Protein AF-A0A139A6H9-F1 (afdb_monomer)

InterPro domains:
  IPR000048 IQ motif, EF-hand binding site [PF00612] (128-144)
  IPR000048 IQ motif, EF-hand binding site [PF00612] (211-227)
  IPR000048 IQ motif, EF-hand binding site [PF00612] (250-268)
  IPR000048 IQ motif, EF-hand binding site [SM00015] (125-147)
  IPR000048 IQ motif, EF-hand binding site [SM00015] (208-230)
  IPR000048 IQ motif, EF-hand binding site [SM00015] (247-269)

Organism: Gonapodya prolifera (strain JEL478) (NCBI:txid1344416)

Mean predicted aligned error: 21.29 Å

Secondary structure (DSSP, 8-state):
---------------------------------------PPPP--------------------------S--PPPGGGSSSS-S--PPPPPPP------------TTSSS-----HHHHHHHHHHHHHHHHHHHHHHHHHHHHHHHHHHHHHHHHHHHHHHS--TTSS-STTSS--SS-TTHHHHHHHHHHHHHHHHHHHHHHHHHHHHHHHHHHHHHHHHHHHHHHHHHHHHHHHHHHHHHHHHHHHHHHHHHHHHHHHHHHHHHHHHHHHHHHHHHHHHHHHHHHHHHHHHHHHHHHHHHHHHT-

Sequence (307 aa):
MARRSDSQATLFCSVDVTDRGSISSAAGTDDKDFGTWVASPARYEGSDVVDGSDGVDIKRAGTLIGSLDIYALPPEWMRQDLGDNIGSPTAPAGSTEDDEDRIHDPDFTSNRAWTSSNVDKYHRRAEAAAVAIQKHFRGNQARKAGAALVNATPTLEKDDQDYDPVNAGPACAVEKEGKTSLTGSRLAQALSQNRQWAQTSFHVYHERTEAAVIVLQKHFRGAIARAEAARRRQDKILQMNSVIQETHSRAALNIQRVFRGHLARRRYVILLKNRHWAQERLVAAHVKTEHAVDLLKTAFHSRKASA

Solvent-accessible surface area (backbone atoms only — not comparable to full-atom values): 20083 Å² total; per-residue (Å²): 134,89,81,91,85,87,84,86,87,80,89,77,83,85,77,90,85,83,83,86,83,83,82,80,90,77,89,80,88,82,90,82,82,93,73,87,79,88,80,80,88,81,85,83,79,90,78,88,83,90,82,89,82,82,81,81,85,79,88,71,89,81,81,93,75,75,93,72,81,90,78,75,74,79,65,75,88,76,72,68,90,84,78,90,87,80,84,83,78,87,82,81,90,78,93,78,84,90,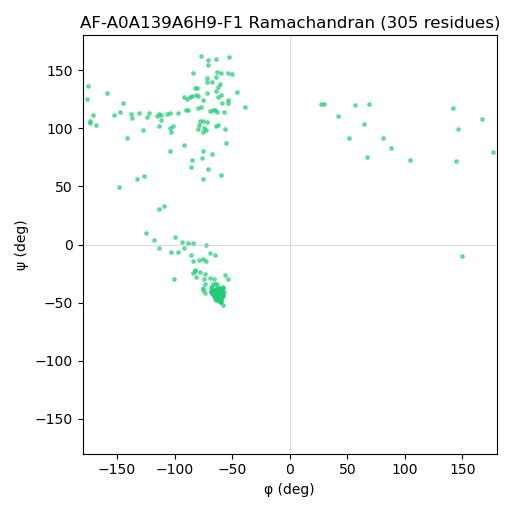78,91,76,71,84,73,70,82,73,81,80,60,90,68,73,81,47,69,71,56,54,54,51,52,50,53,53,53,52,54,51,51,53,51,54,51,51,52,52,54,52,50,52,52,49,53,53,50,50,52,50,64,63,53,50,63,59,58,57,47,62,62,64,70,63,52,77,84,73,63,63,82,77,87,76,81,83,83,88,85,62,81,67,62,51,54,54,53,50,54,49,50,52,52,50,52,51,49,52,52,51,52,52,51,51,55,50,50,54,53,52,53,54,53,50,53,53,50,52,52,51,52,55,52,50,50,53,51,51,52,53,51,48,56,52,51,53,50,51,53,53,51,50,51,53,52,51,51,53,51,52,53,51,50,53,50,53,51,52,52,50,54,51,49,52,52,53,53,51,50,54,51,52,52,52,53,49,50,54,50,50,54,51,50,52,54,50,49,54,52,52,52,53,51,50,50,52,50,51,52,53,50,52,53,54,61,73,75,106

pLDDT: mean 72.05, std 23.64, range [34.72, 98.5]

Structure (mmCIF, N/CA/C/O backbone):
data_AF-A0A139A6H9-F1
#
_entry.id   AF-A0A139A6H9-F1
#
loop_
_atom_site.group_PDB
_atom_site.id
_atom_site.type_symbol
_atom_site.label_atom_id
_atom_site.label_alt_id
_atom_site.label_comp_id
_atom_site.label_asym_id
_atom_site.label_entity_id
_atom_site.label_seq_id
_atom_site.pdbx_PDB_ins_code
_atom_site.Cartn_x
_atom_site.Cartn_y
_atom_site.Cartn_z
_atom_site.occupancy
_atom_site.B_iso_or_equiv
_atom_site.auth_seq_id
_atom_site.auth_comp_id
_atom_site.auth_asym_id
_atom_site.auth_atom_id
_atom_site.pdbx_PDB_model_num
ATOM 1 N N . MET A 1 1 ? 43.339 -3.200 53.479 1.00 44.06 1 MET A N 1
ATOM 2 C CA . MET A 1 1 ? 43.558 -4.664 53.528 1.00 44.06 1 MET A CA 1
ATOM 3 C C . MET A 1 1 ? 42.178 -5.318 53.622 1.00 44.06 1 MET A C 1
ATOM 5 O O . MET A 1 1 ? 41.531 -5.128 54.634 1.00 44.06 1 MET A O 1
ATOM 9 N N . ALA A 1 2 ? 41.539 -5.660 52.491 1.00 42.34 2 ALA A N 1
ATOM 10 C CA . ALA A 1 2 ? 41.429 -7.021 51.910 1.00 42.34 2 ALA A CA 1
ATOM 11 C C . ALA A 1 2 ? 40.800 -8.023 52.912 1.00 42.34 2 ALA A C 1
ATOM 13 O O . ALA A 1 2 ? 41.373 -8.200 53.975 1.00 42.34 2 ALA A O 1
ATOM 14 N N . ARG A 1 3 ? 39.660 -8.706 52.694 1.00 46.41 3 ARG A N 1
ATOM 15 C CA . ARG A 1 3 ? 39.123 -9.464 51.532 1.00 46.41 3 ARG A CA 1
ATOM 16 C C . ARG A 1 3 ? 37.578 -9.568 51.660 1.00 46.41 3 ARG A C 1
ATOM 18 O O . ARG A 1 3 ? 37.095 -9.746 52.768 1.00 46.41 3 ARG A O 1
ATOM 25 N N . ARG A 1 4 ? 36.765 -9.247 50.641 1.00 50.69 4 ARG A N 1
ATOM 26 C CA . ARG A 1 4 ? 36.062 -10.142 49.678 1.00 50.69 4 ARG A CA 1
ATOM 27 C C . ARG A 1 4 ? 35.718 -11.570 50.146 1.00 50.69 4 ARG A C 1
ATOM 29 O O . ARG A 1 4 ? 36.622 -12.375 50.340 1.00 50.69 4 ARG A O 1
ATOM 36 N N . SER A 1 5 ? 34.423 -11.899 50.125 1.00 54.50 5 SER A N 1
ATOM 37 C CA . SER A 1 5 ? 33.921 -13.175 49.591 1.00 54.50 5 SER A CA 1
ATOM 38 C C . SER A 1 5 ? 32.533 -12.963 48.974 1.00 54.50 5 SER A C 1
ATOM 40 O O . SER A 1 5 ? 31.589 -12.568 49.652 1.00 54.50 5 SER A O 1
ATOM 42 N N . ASP A 1 6 ? 32.482 -13.149 47.657 1.00 52.38 6 ASP A N 1
ATOM 43 C CA . ASP A 1 6 ? 31.304 -13.139 46.797 1.00 52.38 6 ASP A CA 1
ATOM 44 C C . ASP A 1 6 ? 30.634 -14.522 46.827 1.00 52.38 6 ASP A C 1
ATOM 46 O O . ASP A 1 6 ? 31.318 -15.544 46.888 1.00 52.38 6 ASP A O 1
ATOM 50 N N . SER A 1 7 ? 29.308 -14.576 46.705 1.00 55.09 7 SER A N 1
ATOM 51 C CA . SER A 1 7 ? 28.606 -15.780 46.238 1.00 55.09 7 SER A CA 1
ATOM 52 C C . SER A 1 7 ? 27.447 -15.378 45.326 1.00 55.09 7 SER A C 1
ATOM 54 O O . SER A 1 7 ? 26.338 -15.079 45.758 1.00 55.09 7 SER A O 1
ATOM 56 N N . GLN A 1 8 ? 27.750 -15.329 44.028 1.00 46.25 8 GLN A N 1
ATOM 57 C CA . GLN A 1 8 ? 26.765 -15.339 42.952 1.00 46.25 8 GLN A CA 1
ATOM 58 C C . GLN A 1 8 ? 26.409 -16.795 42.635 1.00 46.25 8 GLN A C 1
ATOM 60 O O . GLN A 1 8 ? 27.298 -17.601 42.371 1.00 46.25 8 GLN A O 1
ATOM 65 N N . ALA A 1 9 ? 25.117 -17.117 42.630 1.00 46.09 9 ALA A N 1
ATOM 66 C CA . ALA A 1 9 ? 24.590 -18.356 42.075 1.00 46.09 9 ALA A CA 1
ATOM 67 C C . ALA A 1 9 ? 23.934 -18.038 40.724 1.00 46.09 9 ALA A C 1
ATOM 69 O O . ALA A 1 9 ? 22.819 -17.523 40.664 1.00 46.09 9 ALA A O 1
ATOM 70 N N . THR A 1 10 ? 24.650 -18.310 39.637 1.00 50.12 10 THR A N 1
ATOM 71 C CA . THR A 1 10 ? 24.128 -18.310 38.268 1.00 50.12 10 THR A CA 1
ATOM 72 C C . THR A 1 10 ? 23.778 -19.744 37.875 1.00 50.12 10 THR A C 1
ATOM 74 O O . THR A 1 10 ? 24.641 -20.608 37.752 1.00 50.12 10 THR A O 1
ATOM 77 N N . LEU A 1 11 ? 22.484 -20.002 37.684 1.00 49.31 11 LEU A N 1
ATOM 78 C CA . LEU A 1 11 ? 21.962 -21.227 37.081 1.00 49.31 11 LEU A CA 1
ATOM 79 C C . LEU A 1 11 ? 22.112 -21.126 35.557 1.00 49.31 11 LEU A C 1
ATOM 81 O O . LEU A 1 11 ? 21.343 -20.434 34.895 1.00 49.31 11 LEU A O 1
ATOM 85 N N . PHE A 1 12 ? 23.114 -21.812 35.010 1.00 40.50 12 PHE A N 1
ATOM 86 C CA . PHE A 1 12 ? 23.216 -22.109 33.581 1.00 40.50 12 PHE A CA 1
ATOM 87 C C . PHE A 1 12 ? 22.481 -23.426 33.300 1.00 40.50 12 PHE A C 1
ATOM 89 O O . PHE A 1 12 ? 22.886 -24.482 33.782 1.00 40.50 12 PHE A O 1
ATOM 96 N N . CYS A 1 13 ? 21.405 -23.371 32.512 1.00 44.69 13 CYS A N 1
ATOM 97 C CA . CYS A 1 13 ? 20.830 -24.559 31.884 1.00 44.69 13 CYS A CA 1
ATOM 98 C C . CYS A 1 13 ? 21.700 -24.949 30.684 1.00 44.69 13 CYS A C 1
ATOM 100 O O . CYS A 1 13 ? 21.840 -24.174 29.738 1.00 44.69 13 CYS A O 1
ATOM 102 N N . SER A 1 14 ? 22.276 -26.149 30.740 1.00 38.28 14 SER A N 1
ATOM 103 C CA . SER A 1 14 ? 22.872 -26.823 29.587 1.00 38.28 14 SER A CA 1
ATOM 104 C C . SER A 1 14 ? 21.748 -27.369 28.709 1.00 38.28 14 SER A C 1
ATOM 106 O O . SER A 1 14 ? 20.893 -28.104 29.195 1.00 38.28 14 SER A O 1
ATOM 108 N N . VAL A 1 15 ? 21.738 -26.991 27.431 1.00 46.38 15 VAL A N 1
ATOM 109 C CA . VAL A 1 15 ? 20.956 -27.664 26.390 1.00 46.38 15 VAL A CA 1
ATOM 110 C C . VAL A 1 15 ? 21.950 -28.447 25.549 1.00 46.38 15 VAL A C 1
ATOM 112 O O . VAL A 1 15 ? 22.798 -27.859 24.876 1.00 46.38 15 VAL A O 1
ATOM 115 N N . ASP A 1 16 ? 21.851 -29.769 25.627 1.00 41.97 16 ASP A N 1
ATOM 116 C CA . ASP A 1 16 ? 22.576 -30.698 24.773 1.00 41.97 16 ASP A CA 1
ATOM 117 C C . ASP A 1 16 ? 22.109 -30.533 23.322 1.00 41.97 16 ASP A C 1
ATOM 119 O O . ASP A 1 16 ? 20.957 -30.801 22.982 1.00 41.97 16 ASP A O 1
ATOM 123 N N . VAL A 1 17 ? 23.020 -30.094 22.453 1.00 41.88 17 VAL A N 1
ATOM 124 C CA . VAL A 1 17 ? 22.864 -30.162 20.998 1.00 41.88 17 VAL A CA 1
ATOM 125 C C . VAL A 1 17 ? 23.719 -31.323 20.510 1.00 41.88 17 VAL A C 1
ATOM 127 O O . VAL A 1 17 ? 24.925 -31.199 20.306 1.00 41.88 17 VAL A O 1
ATOM 130 N N . THR A 1 18 ? 23.071 -32.466 20.321 1.00 46.75 18 THR A N 1
ATOM 131 C CA . THR A 1 18 ? 23.558 -33.560 19.482 1.00 46.75 18 THR A CA 1
ATOM 132 C C . THR A 1 18 ? 22.615 -33.641 18.285 1.00 46.75 18 THR A C 1
ATOM 134 O O . THR A 1 18 ? 21.430 -33.883 18.453 1.00 46.75 18 THR A O 1
ATOM 137 N N . ASP A 1 19 ? 23.086 -33.301 17.085 1.00 43.25 19 ASP A N 1
ATOM 138 C CA . ASP A 1 19 ? 23.408 -34.328 16.092 1.00 43.25 19 ASP A CA 1
ATOM 139 C C . ASP A 1 19 ? 24.045 -33.711 14.833 1.00 43.25 19 ASP A C 1
ATOM 141 O O . ASP A 1 19 ? 23.631 -32.666 14.327 1.00 43.25 19 ASP A O 1
ATOM 145 N N . ARG A 1 20 ? 25.104 -34.361 14.350 1.00 39.66 20 ARG A N 1
ATOM 146 C CA . ARG A 1 20 ? 25.910 -33.974 13.187 1.00 39.66 20 ARG A CA 1
ATOM 147 C C . ARG A 1 20 ? 25.487 -34.832 11.998 1.00 39.66 20 ARG A C 1
ATOM 149 O O . ARG A 1 20 ? 25.946 -35.960 11.859 1.00 39.66 20 ARG A O 1
ATOM 156 N N . GLY A 1 21 ? 24.696 -34.270 11.091 1.00 40.72 21 GLY A N 1
ATOM 157 C CA . GLY A 1 21 ? 24.449 -34.846 9.768 1.00 40.72 21 GLY A CA 1
ATOM 158 C C . GLY A 1 21 ? 25.429 -34.306 8.727 1.00 40.72 21 GLY A C 1
ATOM 159 O O . GLY A 1 21 ? 25.126 -33.335 8.039 1.00 40.72 21 GLY A O 1
ATOM 160 N N . SER A 1 22 ? 26.605 -34.923 8.617 1.00 43.53 22 SER A N 1
ATOM 161 C CA . SER A 1 22 ? 27.544 -34.713 7.508 1.00 43.53 22 SER A CA 1
ATOM 162 C C . SER A 1 22 ? 26.959 -35.299 6.221 1.00 43.53 22 SER A C 1
ATOM 164 O O . SER A 1 22 ? 26.812 -36.515 6.126 1.00 43.53 22 SER A O 1
ATOM 166 N N . ILE A 1 23 ? 26.660 -34.466 5.221 1.00 45.94 23 ILE A N 1
ATOM 167 C CA . ILE A 1 23 ? 26.297 -34.934 3.876 1.00 45.94 23 ILE A CA 1
ATOM 168 C C . ILE A 1 23 ? 27.495 -34.712 2.960 1.00 45.94 23 ILE A C 1
ATOM 170 O O . ILE A 1 23 ? 27.932 -33.585 2.724 1.00 45.94 23 ILE A O 1
ATOM 174 N N . SER A 1 24 ? 28.061 -35.826 2.517 1.00 45.09 24 SER A N 1
ATOM 175 C CA . SER A 1 24 ? 29.189 -35.926 1.610 1.00 45.09 24 SER A CA 1
ATOM 176 C C . SER A 1 24 ? 28.805 -35.541 0.182 1.00 45.09 24 SER A C 1
ATOM 178 O O . SER A 1 24 ? 27.732 -35.850 -0.329 1.00 45.09 24 SER A O 1
ATOM 180 N N . SER A 1 25 ? 29.756 -34.883 -0.470 1.00 45.00 25 SER A N 1
ATOM 181 C CA . SER A 1 25 ? 29.834 -34.648 -1.903 1.00 45.00 25 SER A CA 1
ATOM 182 C C . SER A 1 25 ? 29.941 -35.962 -2.683 1.00 45.00 25 SER A C 1
ATOM 184 O O . SER A 1 25 ? 30.876 -36.731 -2.454 1.00 45.00 25 SER A O 1
ATOM 186 N N . ALA A 1 26 ? 29.066 -36.163 -3.665 1.00 42.78 26 ALA A N 1
ATOM 187 C CA . ALA A 1 26 ? 29.278 -37.114 -4.749 1.00 42.78 26 ALA A CA 1
ATOM 188 C C . ALA A 1 26 ? 28.986 -36.417 -6.082 1.00 42.78 26 ALA A C 1
ATOM 190 O O . ALA A 1 26 ? 27.860 -36.012 -6.365 1.00 42.78 26 ALA A O 1
ATOM 191 N N . ALA A 1 27 ? 30.046 -36.244 -6.867 1.00 44.94 27 ALA A N 1
ATOM 192 C CA . ALA A 1 27 ? 29.975 -35.965 -8.289 1.00 44.94 27 ALA A CA 1
ATOM 193 C C . ALA A 1 27 ? 29.514 -37.236 -9.020 1.00 44.94 27 ALA A C 1
ATOM 195 O O . ALA A 1 27 ? 29.960 -38.333 -8.686 1.00 44.94 27 ALA A O 1
ATOM 196 N N . GLY A 1 28 ? 28.650 -37.083 -10.018 1.00 40.38 28 GLY A N 1
ATOM 197 C CA . GLY A 1 28 ? 28.195 -38.174 -10.872 1.00 40.38 28 GLY A CA 1
ATOM 198 C C . GLY A 1 28 ? 27.396 -37.607 -12.032 1.00 40.38 28 GLY A C 1
ATOM 199 O O . GLY A 1 28 ? 26.345 -37.008 -11.830 1.00 40.38 28 GLY A O 1
ATOM 200 N N . THR A 1 29 ? 27.978 -37.718 -13.215 1.00 52.06 29 THR A N 1
ATOM 201 C CA . THR A 1 29 ? 27.459 -37.304 -14.514 1.00 52.06 29 THR A CA 1
ATOM 202 C C . THR A 1 29 ? 26.303 -38.201 -14.968 1.00 52.06 29 THR A C 1
ATOM 204 O O . THR A 1 29 ? 26.221 -39.353 -14.552 1.00 52.06 29 THR A O 1
ATOM 207 N N . ASP A 1 30 ? 25.429 -37.648 -15.812 1.00 43.78 30 ASP A N 1
ATOM 208 C CA . ASP A 1 30 ? 24.928 -38.245 -17.066 1.00 43.78 30 ASP A CA 1
ATOM 209 C C . ASP A 1 30 ? 23.437 -37.964 -17.320 1.00 43.78 30 ASP A C 1
ATOM 211 O O . ASP A 1 30 ? 22.548 -38.341 -16.559 1.00 43.78 30 ASP A O 1
ATOM 215 N N . ASP A 1 31 ? 23.228 -37.250 -18.428 1.00 45.91 31 ASP A N 1
ATOM 216 C CA . ASP A 1 31 ? 22.188 -37.383 -19.448 1.00 45.91 31 ASP A CA 1
ATOM 217 C C . ASP A 1 31 ? 20.810 -37.938 -19.057 1.00 45.91 31 ASP A C 1
ATOM 219 O O . ASP A 1 31 ? 20.662 -39.112 -18.715 1.00 45.91 31 ASP A O 1
ATOM 223 N N . LYS A 1 32 ? 19.775 -37.110 -19.295 1.00 48.09 32 LYS A N 1
ATOM 224 C CA . LYS A 1 32 ? 18.588 -37.465 -20.104 1.00 48.09 32 LYS A CA 1
ATOM 225 C C . LYS A 1 32 ? 17.616 -36.291 -20.291 1.00 48.09 32 LYS A C 1
ATOM 227 O O . LYS A 1 32 ? 17.134 -35.695 -19.335 1.00 48.09 32 LYS A O 1
ATOM 232 N N . ASP A 1 33 ? 17.328 -36.021 -21.562 1.00 45.97 33 ASP A N 1
ATOM 233 C CA . ASP A 1 33 ? 16.008 -35.730 -22.131 1.00 45.97 33 ASP A CA 1
ATOM 234 C C . ASP A 1 33 ? 15.128 -34.648 -21.478 1.00 45.97 33 ASP A C 1
ATOM 236 O O . ASP A 1 33 ? 14.235 -34.915 -20.673 1.00 45.97 33 ASP A O 1
ATOM 240 N N . PHE A 1 34 ? 15.259 -33.413 -21.975 1.00 38.62 34 PHE A N 1
ATOM 241 C CA . PHE A 1 34 ? 14.212 -32.394 -21.854 1.00 38.62 34 PHE A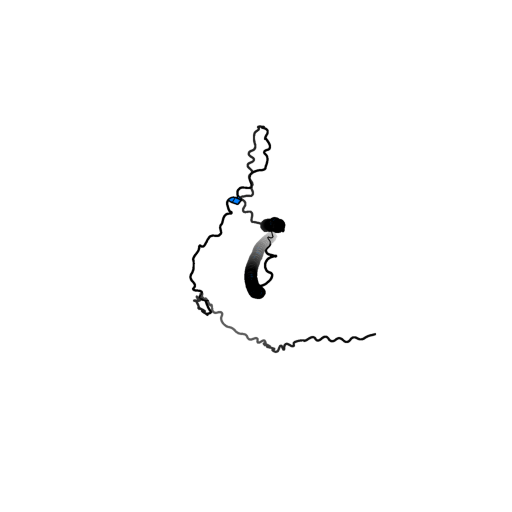 CA 1
ATOM 242 C C . PHE A 1 34 ? 13.060 -32.687 -22.828 1.00 38.62 34 PHE A C 1
ATOM 244 O O . PHE A 1 34 ? 12.950 -32.106 -23.908 1.00 38.62 34 PHE A O 1
ATOM 251 N N . 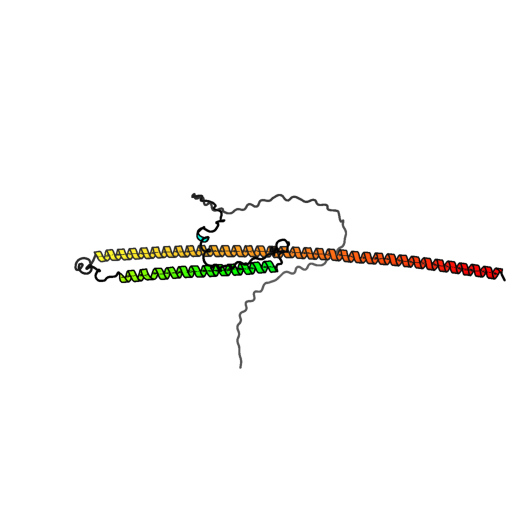GLY A 1 35 ? 12.188 -33.605 -22.412 1.00 40.09 35 GLY A N 1
ATOM 252 C CA . GLY A 1 35 ? 10.847 -33.780 -22.955 1.00 40.09 35 GLY A CA 1
ATOM 253 C C . GLY A 1 35 ? 9.922 -32.639 -22.525 1.00 40.09 35 GLY A C 1
ATOM 254 O O . GLY A 1 35 ? 9.838 -32.262 -21.358 1.00 40.09 35 GLY A O 1
ATOM 255 N N . THR A 1 36 ? 9.240 -32.078 -23.511 1.00 48.75 36 THR A N 1
ATOM 256 C CA . THR A 1 36 ? 8.264 -30.993 -23.445 1.00 48.75 36 THR A CA 1
ATOM 257 C C . THR A 1 36 ? 7.079 -31.354 -22.540 1.00 48.75 36 THR A C 1
ATOM 259 O O . THR A 1 36 ? 6.363 -32.306 -22.831 1.00 48.75 36 THR A O 1
ATOM 262 N N . TRP A 1 37 ? 6.813 -30.566 -21.494 1.00 40.56 37 TRP A N 1
ATOM 263 C CA . TRP A 1 37 ? 5.564 -30.656 -20.727 1.00 40.56 37 TRP A CA 1
ATOM 264 C C . TRP A 1 37 ? 4.736 -29.386 -20.909 1.00 40.56 37 TRP A C 1
ATOM 266 O O . TRP A 1 37 ? 4.992 -28.342 -20.313 1.00 40.56 37 TRP A O 1
ATOM 276 N N . VAL A 1 38 ? 3.722 -29.508 -21.763 1.00 47.59 38 VAL A N 1
ATOM 277 C CA . VAL A 1 38 ? 2.526 -28.667 -21.760 1.00 47.59 38 VAL A CA 1
ATOM 278 C C . VAL A 1 38 ? 1.623 -29.213 -20.656 1.00 47.59 38 VAL A C 1
ATOM 280 O O . VAL A 1 38 ? 1.177 -30.353 -20.746 1.00 47.59 38 VAL A O 1
ATOM 283 N N . ALA A 1 39 ? 1.342 -28.419 -19.625 1.00 41.38 39 ALA A N 1
ATOM 284 C CA . ALA A 1 39 ? 0.330 -28.748 -18.625 1.00 41.38 39 ALA A CA 1
ATOM 285 C C . ALA A 1 39 ? -0.717 -27.630 -18.566 1.00 41.38 39 ALA A C 1
ATOM 287 O O . ALA A 1 39 ? -0.429 -26.490 -18.203 1.00 41.38 39 ALA A O 1
ATOM 288 N N . SER A 1 40 ? -1.931 -27.993 -18.978 1.00 41.62 40 SER A N 1
ATOM 289 C CA . SER A 1 40 ? -3.171 -27.236 -18.788 1.00 41.62 40 SER A CA 1
ATOM 290 C C . SER A 1 40 ? -3.614 -27.261 -17.314 1.00 41.62 40 SER A C 1
ATOM 292 O O . SER A 1 40 ? -3.205 -28.156 -16.572 1.00 41.62 40 SER A O 1
ATOM 294 N N . PRO A 1 41 ? -4.449 -26.301 -16.871 1.00 51.44 41 PRO A N 1
ATOM 295 C CA . PRO A 1 41 ? -4.763 -26.103 -15.460 1.00 51.44 41 PRO A CA 1
ATOM 296 C C . PRO A 1 41 ? -5.812 -27.104 -14.960 1.00 51.44 41 PRO A C 1
ATOM 298 O O . PRO A 1 41 ? -6.900 -27.219 -15.526 1.00 51.44 41 PRO A O 1
ATOM 301 N N . ALA A 1 42 ? -5.500 -27.795 -13.863 1.00 44.88 42 ALA A N 1
ATOM 302 C CA . ALA A 1 42 ? -6.460 -28.612 -13.134 1.00 44.88 42 ALA A CA 1
ATOM 303 C C . ALA A 1 42 ? -7.309 -27.735 -12.200 1.00 44.88 42 ALA A C 1
ATOM 305 O O . ALA A 1 42 ? -6.794 -26.943 -11.409 1.00 44.88 42 ALA A O 1
ATOM 306 N N . ARG A 1 43 ? -8.628 -27.902 -12.322 1.00 46.44 43 ARG A N 1
ATOM 307 C CA . ARG A 1 43 ? -9.648 -27.455 -11.372 1.00 46.44 43 ARG A CA 1
ATOM 308 C C . ARG A 1 43 ? -9.419 -28.163 -10.036 1.00 46.44 43 ARG A C 1
ATOM 310 O O . ARG A 1 43 ? -9.214 -29.373 -10.034 1.00 46.44 43 ARG A O 1
ATOM 317 N N . TYR A 1 44 ? -9.502 -27.432 -8.929 1.00 43.25 44 TYR A N 1
ATOM 318 C CA . TYR A 1 44 ? -9.622 -28.028 -7.601 1.00 43.25 44 TYR A CA 1
ATOM 319 C C . TYR A 1 44 ? -11.022 -27.713 -7.075 1.00 43.25 44 TYR A C 1
ATOM 321 O O . TYR A 1 44 ? -11.355 -26.558 -6.803 1.00 43.25 44 TYR A O 1
ATOM 329 N N . GLU A 1 45 ? -11.852 -28.752 -7.060 1.00 44.38 45 GLU A N 1
ATOM 330 C CA . GLU A 1 45 ? -13.157 -28.797 -6.408 1.00 44.38 45 GLU A CA 1
ATOM 331 C C . GLU A 1 45 ? -12.982 -28.983 -4.894 1.00 44.38 45 GLU A C 1
ATOM 333 O O . GLU A 1 45 ? -11.903 -29.318 -4.407 1.00 44.38 45 GLU A O 1
ATOM 338 N N . GLY A 1 46 ? -14.045 -28.667 -4.159 1.00 41.12 46 GLY A N 1
ATOM 339 C CA . GLY A 1 46 ? -14.036 -28.455 -2.721 1.00 41.12 46 GLY A CA 1
ATOM 340 C C . GLY A 1 46 ? -13.685 -29.669 -1.866 1.00 41.12 46 GLY A C 1
ATOM 341 O O . GLY A 1 46 ? -13.861 -30.824 -2.244 1.00 41.12 46 GLY A O 1
ATOM 342 N N . SER A 1 47 ? -13.271 -29.362 -0.642 1.00 45.09 47 SER A N 1
ATOM 343 C CA . SER A 1 47 ? -13.340 -30.284 0.482 1.00 45.09 47 SER A CA 1
ATOM 344 C C . SER A 1 47 ? -13.844 -29.516 1.697 1.00 45.09 47 SER A C 1
ATOM 346 O O . SER A 1 47 ? -13.142 -28.659 2.241 1.00 45.09 47 SER A O 1
ATOM 348 N N . ASP A 1 48 ? -15.084 -29.830 2.058 1.00 44.75 48 ASP A N 1
ATOM 349 C CA . ASP A 1 48 ? -15.692 -29.603 3.360 1.00 44.75 48 ASP A CA 1
ATOM 350 C C . ASP A 1 48 ? -14.754 -30.029 4.493 1.00 44.75 48 ASP A C 1
ATOM 352 O O . ASP A 1 48 ? -14.260 -31.157 4.517 1.00 44.75 48 ASP A O 1
ATOM 356 N N . VAL A 1 49 ? -14.588 -29.150 5.480 1.00 46.25 49 VAL A N 1
ATOM 357 C CA . VAL A 1 49 ? -14.246 -29.547 6.847 1.00 46.25 49 VAL A CA 1
ATOM 358 C C . VAL A 1 49 ? -15.267 -28.884 7.760 1.00 46.25 49 VAL A C 1
ATOM 360 O O . VAL A 1 49 ? -15.187 -27.696 8.071 1.00 46.25 49 VAL A O 1
ATOM 363 N N . VAL A 1 50 ? -16.266 -29.683 8.123 1.00 46.78 50 VAL A N 1
ATOM 364 C CA . VAL A 1 50 ? -17.219 -29.436 9.199 1.00 46.78 50 VAL A CA 1
ATOM 365 C C . VAL A 1 50 ? -16.624 -30.035 10.470 1.00 46.78 50 VAL A C 1
ATOM 367 O O . VAL A 1 50 ? -16.463 -31.248 10.558 1.00 46.78 50 VAL A O 1
ATOM 370 N N . ASP A 1 51 ? -16.324 -29.180 11.439 1.00 46.72 51 ASP A N 1
ATOM 371 C CA . ASP A 1 51 ? -16.199 -29.504 12.864 1.00 46.72 51 ASP A CA 1
ATOM 372 C C . ASP A 1 51 ? -16.542 -28.184 13.586 1.00 46.72 51 ASP A C 1
ATOM 374 O O . ASP A 1 51 ? -15.912 -27.160 13.337 1.00 46.72 51 ASP A O 1
ATOM 378 N N . GLY A 1 52 ? -17.646 -28.014 14.309 1.00 39.09 52 GLY A N 1
ATOM 379 C CA . GLY A 1 52 ? -18.234 -28.933 15.271 1.00 39.09 52 GLY A CA 1
ATOM 380 C C . GLY A 1 52 ? -17.935 -28.398 16.673 1.00 39.09 52 GLY A C 1
ATOM 381 O O . GLY A 1 52 ? -17.051 -28.899 17.350 1.00 39.09 52 GLY A O 1
ATOM 382 N N . SER A 1 53 ? -18.604 -27.317 17.095 1.00 41.44 53 SER A N 1
ATOM 383 C CA . SER A 1 53 ? -18.813 -27.015 18.527 1.00 41.44 53 SER A CA 1
ATOM 384 C C . SER A 1 53 ? -19.739 -25.809 18.744 1.00 41.44 53 SER A C 1
ATOM 386 O O . SER A 1 53 ? -19.386 -24.651 18.539 1.00 41.44 53 SER A O 1
ATOM 388 N N . ASP A 1 54 ? -20.948 -26.154 19.181 1.00 44.03 54 ASP A N 1
ATOM 389 C CA . ASP A 1 54 ? -21.725 -25.521 20.249 1.00 44.03 54 ASP A CA 1
ATOM 390 C C . ASP A 1 54 ? -22.242 -24.093 20.038 1.00 44.03 54 ASP A C 1
ATOM 392 O O . ASP A 1 54 ? -21.836 -23.115 20.669 1.00 44.03 54 ASP A O 1
ATOM 396 N N . GLY A 1 55 ? -23.288 -24.019 19.211 1.00 34.72 55 GLY A N 1
ATOM 397 C CA . GLY A 1 55 ? -24.296 -22.972 19.310 1.00 34.72 55 GLY A CA 1
ATOM 398 C C . GLY A 1 55 ? -25.085 -23.111 20.614 1.00 34.72 55 GLY A C 1
ATOM 399 O O . GLY A 1 55 ? -25.812 -24.079 20.821 1.00 34.72 55 GLY A O 1
ATOM 400 N N . VAL A 1 56 ? -24.959 -22.117 21.491 1.00 42.31 56 VAL A N 1
ATOM 401 C CA . VA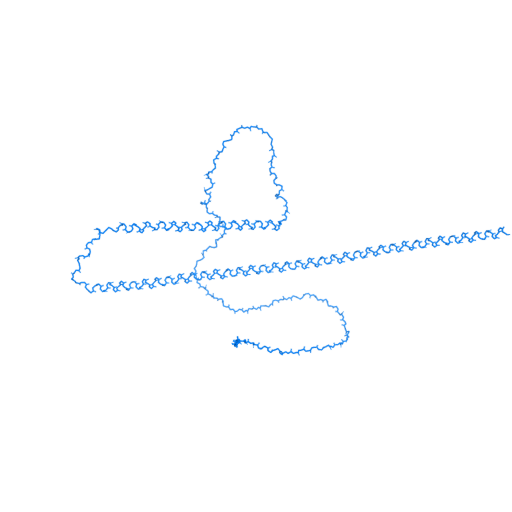L A 1 56 ? -25.862 -21.937 22.630 1.00 42.31 56 VAL A CA 1
ATOM 402 C C . VAL A 1 56 ? -27.212 -21.462 22.092 1.00 42.31 56 VAL A C 1
ATOM 404 O O . VAL A 1 56 ? -27.371 -20.308 21.689 1.00 42.31 56 VAL A O 1
ATOM 407 N N . ASP A 1 57 ? -28.185 -22.370 22.092 1.00 40.75 57 ASP A N 1
ATOM 408 C CA . ASP A 1 57 ? -29.598 -22.091 21.846 1.00 40.75 57 ASP A CA 1
ATOM 409 C C . ASP A 1 57 ? -30.158 -21.175 22.949 1.00 40.75 57 ASP A C 1
ATOM 411 O O . ASP A 1 57 ? -30.507 -21.617 24.044 1.00 40.75 57 ASP A O 1
ATOM 415 N N . ILE A 1 58 ? -30.311 -19.883 22.648 1.00 43.75 58 ILE A N 1
ATOM 416 C CA . ILE A 1 58 ? -31.207 -18.993 23.399 1.00 43.75 58 ILE A CA 1
ATOM 417 C C . ILE A 1 58 ? -32.458 -18.782 22.551 1.00 43.75 58 ILE A C 1
ATOM 419 O O . ILE A 1 58 ? -32.644 -17.765 21.887 1.00 43.75 58 ILE A O 1
ATOM 423 N N . LYS A 1 59 ? -33.364 -19.760 22.605 1.00 46.03 59 LYS A N 1
ATOM 424 C CA . LYS A 1 59 ? -34.782 -19.508 22.350 1.00 46.03 59 LYS A CA 1
ATOM 425 C C . LYS A 1 59 ? -35.384 -18.912 23.618 1.00 46.03 59 LYS A C 1
ATOM 427 O O . LYS A 1 59 ? -35.761 -19.639 24.534 1.00 46.03 59 LYS A O 1
ATOM 432 N N . ARG A 1 60 ? -35.538 -17.588 23.664 1.00 40.38 60 ARG A N 1
ATOM 433 C CA . ARG A 1 60 ? -36.596 -16.986 24.481 1.00 40.38 60 ARG A CA 1
ATOM 434 C C . ARG A 1 60 ? -37.154 -15.739 23.812 1.00 40.38 60 ARG A C 1
ATOM 436 O O . ARG A 1 60 ? -36.435 -14.809 23.475 1.00 40.38 60 ARG A O 1
ATOM 443 N N . ALA A 1 61 ? -38.456 -15.825 23.584 1.00 41.69 61 ALA A N 1
ATOM 444 C CA . ALA A 1 61 ? -39.323 -14.865 22.937 1.00 41.69 61 ALA A CA 1
ATOM 445 C C . ALA A 1 61 ? -39.250 -13.462 23.551 1.00 41.69 61 ALA A C 1
ATOM 447 O O . ALA A 1 61 ? -39.143 -13.324 24.769 1.00 41.69 61 ALA A O 1
ATOM 448 N N . GLY A 1 62 ? -39.438 -12.445 22.708 1.00 39.12 62 GLY A N 1
ATOM 449 C CA . GLY A 1 62 ? -39.902 -11.137 23.161 1.00 39.12 62 GLY A CA 1
ATOM 450 C C . GLY A 1 62 ? -39.338 -9.958 22.382 1.00 39.12 62 GLY A C 1
ATOM 451 O O . GLY A 1 62 ? -38.270 -9.459 22.706 1.00 39.12 62 GLY A O 1
ATOM 452 N N . THR A 1 63 ? -40.150 -9.460 21.448 1.00 37.53 63 THR A N 1
ATOM 453 C CA . THR A 1 63 ? -40.201 -8.048 21.030 1.00 37.53 63 THR A CA 1
ATOM 454 C C . THR A 1 63 ? -39.132 -7.573 20.036 1.00 37.53 63 THR A C 1
ATOM 456 O O . THR A 1 63 ? -38.081 -7.042 20.383 1.00 37.53 63 THR A O 1
ATOM 459 N N . LEU A 1 64 ? -39.487 -7.678 18.752 1.00 43.94 64 LEU A N 1
ATOM 460 C CA . LEU A 1 64 ? -38.951 -6.849 17.675 1.00 43.94 64 LEU A CA 1
ATOM 461 C C . LEU A 1 64 ? -39.329 -5.380 17.927 1.00 43.94 64 LEU A C 1
ATOM 463 O O . LEU A 1 64 ? -40.502 -5.024 17.833 1.00 43.94 64 LEU A O 1
ATOM 467 N N . ILE A 1 65 ? -38.339 -4.528 18.193 1.00 40.94 65 ILE A N 1
ATOM 468 C CA . ILE A 1 65 ? -38.440 -3.081 17.973 1.00 40.94 65 ILE A CA 1
ATOM 469 C C . ILE A 1 65 ? -37.286 -2.675 17.056 1.00 40.94 65 ILE A C 1
ATOM 471 O O . ILE A 1 65 ? -36.126 -2.722 17.448 1.00 40.94 65 ILE A O 1
ATOM 475 N N . GLY A 1 66 ? -37.667 -2.328 15.825 1.00 36.56 66 GLY A N 1
ATOM 476 C CA . GLY A 1 66 ? -37.051 -1.355 14.920 1.00 36.56 66 GLY A CA 1
ATOM 477 C C . GLY A 1 66 ? -35.529 -1.297 14.804 1.00 36.56 66 GLY A C 1
ATOM 478 O O . GLY A 1 66 ? -34.850 -0.716 15.647 1.00 36.56 66 GLY A O 1
ATOM 479 N N . SER A 1 67 ? -35.020 -1.722 13.645 1.00 46.62 67 SER A N 1
ATOM 480 C CA . SER A 1 67 ? -33.844 -1.089 13.050 1.00 46.62 67 SER A CA 1
ATOM 481 C C . SER A 1 67 ? -34.138 0.402 12.855 1.00 46.62 67 SER A C 1
ATOM 483 O O . SER A 1 67 ? -35.022 0.754 12.073 1.00 46.62 67 SER A O 1
ATOM 485 N N . LEU A 1 68 ? -33.429 1.268 13.576 1.00 38.75 68 LEU A N 1
ATOM 486 C CA . LEU A 1 68 ? -33.482 2.710 13.372 1.00 38.75 68 LEU A CA 1
ATOM 487 C C . LEU A 1 68 ? -32.119 3.179 12.867 1.00 38.75 68 LEU A C 1
ATOM 489 O O . LEU A 1 68 ? -31.113 3.101 13.575 1.00 38.75 68 LEU A O 1
ATOM 493 N N . ASP A 1 69 ? -32.117 3.624 11.615 1.00 38.22 69 ASP A N 1
ATOM 494 C CA . ASP A 1 69 ? -30.989 4.218 10.916 1.00 38.22 69 ASP A CA 1
ATOM 495 C C . ASP A 1 69 ? -30.403 5.394 11.706 1.00 38.22 69 ASP A C 1
ATOM 497 O O . ASP A 1 69 ? -31.069 6.392 11.988 1.00 38.22 69 ASP A O 1
ATOM 501 N N . ILE A 1 70 ? -29.116 5.300 12.043 1.00 45.12 70 ILE A N 1
ATOM 502 C CA . ILE A 1 70 ? -28.355 6.389 12.661 1.00 45.12 70 ILE A CA 1
ATOM 503 C C . ILE A 1 70 ? -27.832 7.297 11.541 1.00 45.12 70 ILE A C 1
ATOM 505 O O . ILE A 1 70 ? -26.645 7.332 11.234 1.00 45.12 70 ILE A O 1
ATOM 509 N N . TYR A 1 71 ? -28.750 8.050 10.943 1.00 47.28 71 TYR A N 1
ATOM 510 C CA . TYR A 1 71 ? -28.481 9.356 10.338 1.00 47.28 71 TYR A CA 1
ATOM 511 C C . TYR A 1 71 ? -29.466 10.362 10.939 1.00 47.28 71 TYR A C 1
ATOM 513 O O . TYR A 1 71 ? -30.282 10.968 10.251 1.00 47.28 71 TYR A O 1
ATOM 521 N N . ALA A 1 72 ? -29.419 10.516 12.263 1.00 43.12 72 ALA A N 1
ATOM 522 C CA . ALA A 1 72 ? -30.150 11.575 12.938 1.00 43.12 72 ALA A CA 1
ATOM 523 C C . ALA A 1 72 ? -29.420 12.905 12.702 1.00 43.12 72 ALA A C 1
ATOM 525 O O . ALA A 1 72 ? -28.355 13.162 13.269 1.00 43.12 72 ALA A O 1
ATOM 526 N N . LEU A 1 73 ? -30.001 13.739 11.838 1.00 58.66 73 LEU A N 1
ATOM 527 C CA . LEU A 1 73 ? -29.754 15.179 11.810 1.00 58.66 73 LEU A CA 1
ATOM 528 C C . LEU A 1 73 ? -29.912 15.756 13.232 1.00 58.66 73 LEU A C 1
ATOM 530 O O . LEU A 1 73 ? -30.736 15.258 14.006 1.00 58.66 73 LEU A O 1
ATOM 534 N N . PRO A 1 74 ? -29.137 16.789 13.606 1.00 61.72 74 PRO A N 1
ATOM 535 C CA . PRO A 1 74 ? -29.240 17.378 14.933 1.00 61.72 74 PRO A CA 1
ATOM 536 C C . PRO A 1 74 ? -30.637 17.997 15.169 1.00 61.72 74 PRO A C 1
ATOM 538 O O . PRO A 1 74 ? -31.247 18.490 14.217 1.00 61.72 74 PRO A O 1
ATOM 541 N N . PRO A 1 75 ? -31.141 17.998 16.420 1.00 58.44 75 PRO A N 1
ATOM 542 C CA . PRO A 1 75 ? -32.462 18.530 16.767 1.00 58.44 75 PRO A CA 1
ATOM 543 C C . PRO A 1 75 ? -32.643 20.025 16.442 1.00 58.44 75 PRO A C 1
ATOM 545 O O . PRO A 1 75 ? -31.712 20.817 16.596 1.00 58.44 75 PRO A O 1
ATOM 548 N N . GLU A 1 76 ? -33.871 20.423 16.087 1.00 49.22 76 GLU A N 1
ATOM 549 C CA . GLU A 1 76 ? -34.260 21.795 15.696 1.00 49.22 76 GLU A CA 1
ATOM 550 C C . GLU A 1 76 ? -33.946 22.889 16.728 1.00 49.22 76 GLU A C 1
ATOM 552 O O . GLU A 1 76 ? -33.681 24.026 16.342 1.00 49.22 76 GLU A O 1
ATOM 557 N N . TRP A 1 77 ? -33.863 22.566 18.021 1.00 61.69 77 TRP A N 1
ATOM 558 C CA . TRP A 1 77 ? -33.508 23.543 19.061 1.00 61.69 77 TRP A CA 1
ATOM 559 C C . TRP A 1 77 ? -32.046 24.017 18.994 1.00 61.69 77 TRP A C 1
ATOM 561 O O . TRP A 1 77 ? -31.666 24.942 19.702 1.00 61.69 77 TRP A O 1
ATOM 571 N N . MET A 1 78 ? -31.216 23.418 18.132 1.00 52.25 78 MET A N 1
ATOM 572 C CA . MET A 1 78 ? -29.827 23.830 17.911 1.00 52.25 78 MET A CA 1
ATOM 573 C C . MET A 1 78 ? -29.667 24.821 16.734 1.00 52.25 78 MET A C 1
ATOM 575 O O . MET A 1 78 ? -28.543 25.203 16.417 1.00 52.25 78 MET A O 1
ATOM 579 N N . ARG A 1 79 ? -30.761 25.247 16.072 1.00 52.19 79 ARG A N 1
ATOM 580 C CA . ARG A 1 79 ? -30.726 26.185 14.926 1.00 52.19 79 ARG A CA 1
ATOM 581 C C . ARG A 1 79 ? -30.992 27.661 15.263 1.00 52.19 79 ARG A C 1
ATOM 583 O O . ARG A 1 79 ? -30.847 28.478 14.360 1.00 52.19 79 ARG A O 1
ATOM 590 N N . GLN A 1 80 ? -31.362 28.020 16.495 1.00 49.31 80 GLN A N 1
ATOM 591 C CA . GLN A 1 80 ? -31.921 29.356 16.774 1.00 49.31 80 GLN A CA 1
ATOM 592 C C . GLN A 1 80 ? -31.005 30.400 17.442 1.00 49.31 80 GLN A C 1
ATOM 594 O O . GLN A 1 80 ? -31.379 31.563 17.436 1.00 49.31 80 GLN A O 1
ATOM 599 N N . ASP A 1 81 ? -29.784 30.073 17.881 1.00 46.88 81 ASP A N 1
ATOM 600 C CA . ASP A 1 81 ? -28.976 31.016 18.692 1.00 46.88 81 ASP A CA 1
ATOM 601 C C . ASP A 1 81 ? -27.744 31.624 17.982 1.00 46.88 81 ASP A C 1
ATOM 603 O O . ASP A 1 81 ? -26.718 31.886 18.609 1.00 46.88 81 ASP A O 1
ATOM 607 N N . LEU A 1 82 ? -27.802 31.862 16.665 1.00 47.88 82 LEU A N 1
ATOM 608 C CA . LEU A 1 82 ? -26.709 32.547 15.936 1.00 47.88 82 LEU A CA 1
ATOM 609 C C . LEU A 1 82 ? -27.125 33.793 15.138 1.00 47.88 82 LEU A C 1
ATOM 611 O O . LEU A 1 82 ? -26.304 34.343 14.406 1.00 47.88 82 LEU A O 1
ATOM 615 N N . GLY A 1 83 ? -28.353 34.283 15.300 1.00 49.62 83 GLY A N 1
ATOM 616 C CA . GLY A 1 83 ? -28.761 35.594 14.796 1.00 49.62 83 GLY A CA 1
ATOM 617 C C . GLY A 1 83 ? -29.096 36.494 15.973 1.00 49.62 83 GLY A C 1
ATOM 618 O O . GLY A 1 83 ? -30.052 36.182 16.663 1.00 49.62 83 GLY A O 1
ATOM 619 N N . ASP A 1 84 ? -28.260 37.509 16.223 1.00 47.50 84 ASP A N 1
ATOM 620 C CA . ASP A 1 84 ? -28.565 38.788 16.907 1.00 47.50 84 ASP A CA 1
ATOM 621 C C . ASP A 1 84 ? -27.385 39.275 17.766 1.00 47.50 84 ASP A C 1
ATOM 623 O O . ASP A 1 84 ? -27.417 39.219 18.993 1.00 47.50 84 ASP A O 1
ATOM 627 N N . ASN A 1 85 ? -26.310 39.747 17.120 1.00 48.12 85 ASN A N 1
ATOM 628 C CA . ASN A 1 85 ? -25.514 40.899 17.587 1.00 48.12 85 ASN A CA 1
ATOM 629 C C . ASN A 1 85 ? -24.300 41.150 16.685 1.00 48.12 85 ASN A C 1
ATOM 631 O O . ASN A 1 85 ? -23.170 40.817 17.035 1.00 48.12 85 ASN A O 1
ATOM 635 N N . ILE A 1 86 ? -24.511 41.795 15.538 1.00 43.84 86 ILE A N 1
ATOM 636 C CA . ILE A 1 86 ? -23.491 42.671 14.949 1.00 43.84 86 ILE A CA 1
ATOM 637 C C . ILE A 1 86 ? -24.232 43.905 14.444 1.00 43.84 86 ILE A C 1
ATOM 639 O O . ILE A 1 86 ? -25.070 43.817 13.550 1.00 43.84 86 ILE A O 1
ATOM 643 N N . GLY A 1 87 ? -23.966 45.041 15.087 1.00 40.09 87 GLY A N 1
ATOM 644 C CA . GLY A 1 87 ? -24.570 46.321 14.754 1.00 40.09 87 GLY A CA 1
ATOM 645 C C . GLY A 1 87 ? -24.241 46.754 13.327 1.00 40.09 87 GLY A C 1
ATOM 646 O O . GLY A 1 87 ? -23.104 46.638 12.872 1.00 40.09 87 GLY A O 1
ATOM 647 N N . SER A 1 88 ? -25.257 47.277 12.645 1.00 39.66 88 SER A N 1
ATOM 648 C CA . SER A 1 88 ? -25.133 47.994 11.380 1.00 39.66 88 SER A CA 1
ATOM 649 C C . SER A 1 88 ? -24.237 49.227 11.526 1.00 39.66 88 SER A C 1
ATOM 651 O O . SER A 1 88 ? -24.536 50.091 12.352 1.00 39.66 88 SER A O 1
ATOM 653 N N . PRO A 1 89 ? -23.220 49.399 10.670 1.00 44.94 89 PRO A N 1
ATOM 654 C CA . PRO A 1 89 ? -22.730 50.713 10.310 1.00 44.94 89 PRO A CA 1
ATOM 655 C C . PRO A 1 89 ? -23.511 51.234 9.099 1.00 44.94 89 PRO A C 1
ATOM 657 O O . PRO A 1 89 ? -23.602 50.597 8.050 1.00 44.94 89 PRO A O 1
ATOM 660 N N . THR A 1 90 ? -24.083 52.416 9.280 1.00 45.22 90 THR A N 1
ATOM 661 C CA . THR A 1 90 ? -24.724 53.258 8.273 1.00 45.22 90 THR A CA 1
ATOM 662 C C . THR A 1 90 ? -23.777 53.512 7.095 1.00 45.22 90 THR A C 1
ATOM 664 O O . THR A 1 90 ? -22.675 54.025 7.286 1.00 45.22 90 THR A O 1
ATOM 667 N N . ALA A 1 91 ? -24.208 53.179 5.878 1.00 38.22 91 ALA A N 1
ATOM 668 C CA . ALA A 1 91 ? -23.495 53.507 4.647 1.00 38.22 91 ALA A CA 1
ATOM 669 C C . ALA A 1 91 ? -23.768 54.966 4.227 1.00 38.22 91 ALA A C 1
ATOM 671 O O . ALA A 1 91 ? -24.933 55.374 4.210 1.00 38.22 91 ALA A O 1
ATOM 672 N N . PRO A 1 92 ? -22.748 55.752 3.842 1.00 51.09 92 PRO A N 1
ATOM 673 C CA . PRO A 1 92 ? -22.953 56.949 3.045 1.00 51.09 92 PRO A CA 1
ATOM 674 C C . PRO A 1 92 ? -23.082 56.585 1.560 1.00 51.09 92 PRO A C 1
ATOM 676 O O . PRO A 1 92 ? -22.314 55.794 1.014 1.00 51.09 92 PRO A O 1
ATOM 679 N N . ALA A 1 93 ? -24.077 57.193 0.920 1.00 48.28 93 ALA A N 1
ATOM 680 C CA . ALA A 1 93 ? -24.298 57.152 -0.514 1.00 48.28 93 ALA A CA 1
ATOM 681 C C . ALA A 1 93 ? -23.137 57.825 -1.266 1.00 48.28 93 ALA A C 1
ATOM 683 O O . ALA A 1 93 ? -22.751 58.948 -0.943 1.00 48.28 93 ALA A O 1
ATOM 684 N N . GLY A 1 94 ? -22.621 57.150 -2.290 1.00 38.19 94 GLY A N 1
ATOM 685 C CA . GLY A 1 94 ? -21.602 57.674 -3.194 1.00 38.19 94 GLY A CA 1
ATOM 686 C C . GLY A 1 94 ? -21.459 56.767 -4.410 1.00 38.19 94 GLY A C 1
ATOM 687 O O . GLY A 1 94 ? -20.906 55.680 -4.317 1.00 38.19 94 GLY A O 1
ATOM 688 N N . SER A 1 95 ? -22.037 57.213 -5.518 1.00 51.69 95 SER A N 1
ATOM 689 C CA . SER A 1 95 ? -22.000 56.644 -6.866 1.00 51.69 95 SER A CA 1
ATOM 690 C C . SER A 1 95 ? -20.616 56.725 -7.512 1.00 51.69 95 SER A C 1
ATOM 692 O O . SER A 1 95 ? -20.018 57.791 -7.419 1.00 51.69 95 SER A O 1
ATOM 694 N N . THR A 1 96 ? -20.217 55.667 -8.227 1.00 42.22 96 THR A N 1
ATOM 695 C CA . THR A 1 96 ? -19.488 55.617 -9.526 1.00 42.22 96 THR A CA 1
ATOM 696 C C . THR A 1 96 ? -19.026 54.167 -9.699 1.00 42.22 96 THR A C 1
ATOM 698 O O . THR A 1 96 ? -18.387 53.637 -8.798 1.00 42.22 96 THR A O 1
ATOM 701 N N . GLU A 1 97 ? -19.634 53.411 -10.611 1.00 51.97 97 GLU A N 1
ATOM 702 C CA . GLU A 1 97 ? -19.090 53.108 -11.950 1.00 51.97 97 GLU A CA 1
ATOM 703 C C . GLU A 1 97 ? -17.858 52.191 -11.895 1.00 51.97 97 GLU A C 1
ATOM 705 O O . GLU A 1 97 ? -16.855 52.530 -11.282 1.00 51.97 97 GLU A O 1
ATOM 710 N N . ASP A 1 98 ? -18.013 51.049 -12.574 1.00 54.50 98 ASP A N 1
ATOM 711 C CA . ASP A 1 98 ? -16.991 50.111 -13.043 1.00 54.50 98 ASP A CA 1
ATOM 712 C C . ASP A 1 98 ? -16.151 49.372 -11.992 1.00 54.50 98 ASP A C 1
ATOM 714 O O . ASP A 1 98 ? -15.219 49.918 -11.426 1.00 54.50 98 ASP A O 1
ATOM 718 N N . ASP A 1 99 ? -16.475 48.089 -11.778 1.00 45.62 99 ASP A N 1
ATOM 719 C CA . ASP A 1 99 ? -15.487 46.997 -11.786 1.00 45.62 99 ASP A CA 1
ATOM 720 C C . ASP A 1 99 ? -16.209 45.642 -11.662 1.00 45.62 99 ASP A C 1
ATOM 722 O O . ASP A 1 99 ? -16.691 45.233 -10.601 1.00 45.62 99 ASP A O 1
ATOM 726 N N . GLU A 1 100 ? -16.289 44.920 -12.784 1.00 53.75 100 GLU A N 1
ATOM 727 C CA . GLU A 1 100 ? -16.602 43.490 -12.820 1.00 53.75 100 GLU A CA 1
ATOM 728 C C . GLU A 1 100 ? -15.424 42.668 -12.263 1.00 53.75 100 GLU A C 1
ATOM 730 O O . GLU A 1 100 ? -14.836 41.840 -12.953 1.00 53.75 100 GLU A O 1
ATOM 735 N N . ASP A 1 101 ? -15.106 42.827 -10.980 1.00 51.19 101 ASP A N 1
ATOM 736 C CA . ASP A 1 101 ? -14.234 41.895 -10.261 1.00 51.19 101 ASP A CA 1
ATOM 737 C C . ASP A 1 101 ? -15.068 40.733 -9.720 1.00 51.19 101 ASP A C 1
ATOM 739 O O . ASP A 1 101 ? -15.269 40.501 -8.523 1.00 51.19 101 ASP A O 1
ATOM 743 N N . ARG A 1 102 ? -15.577 39.950 -10.672 1.00 50.03 102 ARG A N 1
ATOM 744 C CA . ARG A 1 102 ? -16.038 38.592 -10.424 1.00 50.03 102 ARG A CA 1
ATOM 745 C C . ARG A 1 102 ? -14.812 37.812 -9.965 1.00 50.03 102 ARG A C 1
ATOM 747 O O . ARG A 1 1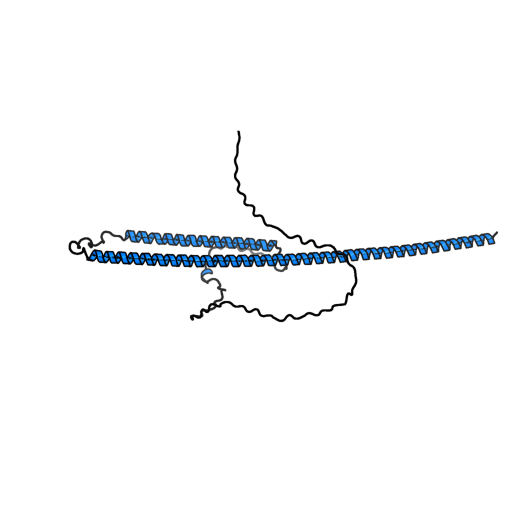02 ? -13.973 37.460 -10.789 1.00 50.03 102 ARG A O 1
ATOM 754 N N . ILE A 1 103 ? -14.716 37.568 -8.655 1.00 53.62 103 ILE A N 1
ATOM 755 C CA . ILE A 1 103 ? -13.707 36.714 -8.014 1.00 53.62 103 ILE A CA 1
ATOM 756 C C . ILE A 1 103 ? -13.769 35.333 -8.676 1.00 53.62 103 ILE A C 1
ATOM 758 O O . ILE A 1 103 ? -14.501 34.428 -8.274 1.00 53.62 103 ILE A O 1
ATOM 762 N N . HIS A 1 104 ? -13.022 35.202 -9.763 1.00 47.81 104 HIS A N 1
ATOM 763 C CA . HIS A 1 104 ? -12.620 33.950 -10.348 1.00 47.81 104 HIS A CA 1
ATOM 764 C C . HIS A 1 104 ? -11.571 33.423 -9.382 1.00 47.81 104 HIS A C 1
ATOM 766 O O . HIS A 1 104 ? -10.437 33.879 -9.411 1.00 47.81 104 HIS A O 1
ATOM 772 N N . ASP A 1 105 ? -11.956 32.517 -8.488 1.00 48.41 105 ASP A N 1
ATOM 773 C CA . ASP A 1 105 ? -11.004 31.662 -7.783 1.00 48.41 105 ASP A CA 1
ATOM 774 C C . ASP A 1 105 ? -10.535 30.618 -8.818 1.00 48.41 105 ASP A C 1
ATOM 776 O O . ASP A 1 105 ? -11.287 29.685 -9.129 1.00 48.41 105 ASP A O 1
ATOM 780 N N . PRO A 1 106 ? -9.348 30.759 -9.446 1.00 54.78 106 PRO A N 1
ATOM 781 C CA . PRO A 1 106 ? -8.925 29.864 -10.526 1.00 54.78 106 PRO A CA 1
ATOM 782 C C . PRO A 1 106 ? -8.537 28.464 -10.017 1.00 54.78 106 PRO A C 1
ATOM 784 O O . PRO A 1 106 ? -8.187 27.588 -10.807 1.00 54.78 106 PRO A O 1
ATOM 787 N N . ASP A 1 107 ? -8.606 28.227 -8.706 1.00 51.88 107 ASP A N 1
ATOM 788 C CA . ASP A 1 107 ? -8.095 27.012 -8.075 1.00 51.88 107 ASP A CA 1
ATOM 789 C C . ASP A 1 107 ? -9.132 25.883 -7.933 1.00 51.88 107 ASP A C 1
ATOM 791 O O . ASP A 1 107 ? -8.769 24.782 -7.516 1.00 51.88 107 ASP A O 1
ATOM 795 N N . PHE A 1 108 ? -10.399 26.083 -8.324 1.00 50.22 108 PHE A N 1
ATOM 796 C CA . PHE A 1 108 ? -11.438 25.064 -8.105 1.00 50.22 108 PHE A CA 1
ATOM 797 C C . PHE A 1 108 ? -11.514 23.961 -9.181 1.00 50.22 108 PHE A C 1
ATOM 799 O O . PHE A 1 108 ? -12.133 22.925 -8.948 1.00 50.22 108 PHE A O 1
ATOM 806 N N . THR A 1 109 ? -10.876 24.120 -10.349 1.00 49.84 109 THR A N 1
ATOM 807 C CA . THR A 1 109 ? -11.019 23.160 -11.470 1.00 49.84 109 THR A CA 1
ATOM 808 C C . THR A 1 109 ? -9.739 22.444 -11.888 1.00 49.84 109 THR A C 1
ATOM 810 O O . THR A 1 109 ? -9.767 21.649 -12.829 1.00 49.84 109 THR A O 1
ATOM 813 N N . SER A 1 110 ? -8.613 22.648 -11.199 1.00 51.50 110 SER A N 1
ATOM 814 C CA . SER A 1 110 ? -7.432 21.828 -11.468 1.00 51.50 110 SER A CA 1
ATOM 815 C C . SER A 1 110 ? -7.489 20.548 -10.634 1.00 51.50 110 SER A C 1
ATOM 817 O O . SER A 1 110 ? -7.627 20.588 -9.414 1.00 51.50 110 SER A O 1
ATOM 819 N N . ASN A 1 111 ? -7.356 19.399 -11.305 1.00 53.03 111 ASN A N 1
ATOM 820 C CA . ASN A 1 111 ? -7.000 18.094 -10.736 1.00 53.03 111 ASN A CA 1
ATOM 821 C C . ASN A 1 111 ? -5.613 18.180 -10.064 1.00 53.03 111 ASN A C 1
ATOM 823 O O . ASN A 1 111 ? -4.648 17.524 -10.463 1.00 53.03 111 ASN A O 1
ATOM 827 N N . ARG A 1 112 ? -5.471 19.053 -9.065 1.00 52.12 112 ARG A N 1
ATOM 828 C CA . ARG A 1 112 ? -4.257 19.234 -8.293 1.00 52.12 112 ARG A CA 1
ATOM 829 C C . ARG A 1 112 ? -4.195 18.037 -7.371 1.00 52.12 112 ARG A C 1
ATOM 831 O O . ARG A 1 112 ? -4.880 17.988 -6.351 1.00 52.12 112 ARG A O 1
ATOM 838 N N . ALA A 1 113 ? -3.428 17.038 -7.804 1.00 58.00 113 ALA A N 1
ATOM 839 C CA . ALA A 1 113 ? -3.092 15.868 -7.015 1.00 58.00 113 ALA A CA 1
ATOM 840 C C . ALA A 1 113 ? -2.854 16.318 -5.573 1.00 58.00 113 ALA A C 1
ATOM 842 O O . ALA A 1 113 ? -2.004 17.178 -5.325 1.00 58.00 113 ALA A O 1
ATOM 843 N N . TRP A 1 114 ? -3.668 15.802 -4.651 1.00 57.78 114 TRP A N 1
ATOM 844 C CA . TRP A 1 114 ? -3.538 16.081 -3.231 1.00 57.78 114 TRP A CA 1
ATOM 845 C C . TRP A 1 114 ? -2.125 15.684 -2.819 1.00 57.78 114 TRP A C 1
ATOM 847 O O . TRP A 1 114 ? -1.814 14.506 -2.659 1.00 57.78 114 TRP A O 1
ATOM 857 N N . THR A 1 115 ? -1.234 16.666 -2.718 1.00 70.75 115 THR A N 1
ATOM 858 C CA . THR A 1 115 ? 0.118 16.426 -2.234 1.00 70.75 115 THR A CA 1
ATOM 859 C C . THR A 1 115 ? -0.001 15.969 -0.784 1.00 70.75 115 THR A C 1
ATOM 861 O O . THR A 1 115 ? -0.879 16.445 -0.057 1.00 70.75 115 THR A O 1
ATOM 864 N N . SER A 1 116 ? 0.858 15.045 -0.336 1.00 71.38 116 SER A N 1
ATOM 865 C CA . SER A 1 116 ? 0.787 14.536 1.047 1.00 71.38 116 SER A CA 1
ATOM 866 C C . SER A 1 116 ? 0.816 15.678 2.076 1.00 71.38 116 SER A C 1
ATOM 868 O O . SER A 1 116 ? 0.144 15.615 3.098 1.00 71.38 116 SER A O 1
ATOM 870 N N . SER A 1 117 ? 1.474 16.792 1.732 1.00 80.75 117 SER A N 1
ATOM 871 C CA . SER A 1 117 ? 1.500 18.027 2.522 1.00 80.75 117 SER A CA 1
ATOM 872 C C . SER A 1 117 ? 0.113 18.631 2.790 1.00 80.75 117 SER A C 1
ATOM 874 O O . SER A 1 117 ? -0.125 19.154 3.879 1.00 80.75 117 SER A O 1
ATOM 876 N N . ASN A 1 118 ? -0.819 18.562 1.836 1.00 78.94 118 ASN A N 1
ATOM 877 C CA . ASN A 1 118 ? -2.181 19.053 2.042 1.00 78.94 118 ASN A CA 1
ATOM 878 C C . ASN A 1 118 ? -2.974 18.110 2.949 1.00 78.94 118 ASN A C 1
ATOM 880 O O . ASN A 1 118 ? -3.642 18.585 3.866 1.00 78.94 118 ASN A O 1
ATOM 884 N N . VAL A 1 119 ? -2.837 16.794 2.764 1.00 80.38 119 VAL A N 1
ATOM 885 C CA . VAL A 1 119 ? -3.472 15.777 3.622 1.00 80.38 119 VAL A CA 1
ATOM 886 C C . VAL A 1 119 ? -3.044 15.955 5.087 1.00 80.38 119 VAL A C 1
ATOM 888 O O . VAL A 1 119 ? -3.894 16.014 5.976 1.00 80.38 119 VAL A O 1
ATOM 891 N N . ASP A 1 120 ? -1.754 16.190 5.340 1.00 84.69 120 ASP A N 1
ATOM 892 C CA . ASP A 1 120 ? -1.221 16.427 6.689 1.00 84.69 120 ASP A CA 1
ATOM 893 C C . ASP A 1 120 ? -1.752 17.718 7.336 1.00 84.69 120 ASP A C 1
ATOM 895 O O . ASP A 1 120 ? -1.940 17.785 8.556 1.00 84.69 120 ASP A O 1
ATOM 899 N N . LYS A 1 121 ? -2.001 18.769 6.542 1.00 86.06 121 LYS A N 1
ATOM 900 C CA . LYS A 1 121 ? -2.607 20.019 7.037 1.00 86.06 121 LYS A CA 1
ATOM 901 C C . LYS A 1 121 ? -4.063 19.809 7.445 1.00 86.06 121 LYS A C 1
ATOM 903 O O . LYS A 1 121 ? -4.481 20.344 8.473 1.00 86.06 121 LYS A O 1
ATOM 908 N N . TYR A 1 122 ? -4.825 19.031 6.677 1.00 86.75 122 TYR A N 1
ATOM 909 C CA . TYR A 1 122 ? -6.205 18.694 7.027 1.00 86.75 122 TYR A CA 1
ATOM 910 C C . TYR A 1 122 ? -6.276 17.816 8.275 1.00 86.75 122 TYR A C 1
ATOM 912 O O . TYR A 1 122 ? -7.072 18.118 9.163 1.00 86.75 122 TYR A O 1
ATOM 920 N N . HIS A 1 123 ? -5.402 16.812 8.407 1.00 85.81 123 HIS A N 1
ATOM 921 C CA . HIS A 1 123 ? -5.332 15.997 9.623 1.00 85.81 123 HIS A CA 1
ATOM 922 C C . HIS A 1 123 ? -5.020 16.837 10.862 1.00 85.81 123 HIS A C 1
ATOM 924 O O . HIS A 1 123 ? -5.756 16.756 11.841 1.00 85.81 123 HIS A O 1
ATOM 930 N N . ARG A 1 124 ? -4.029 17.737 10.799 1.00 89.75 124 ARG A N 1
ATOM 931 C CA . ARG A 1 124 ? -3.716 18.635 11.926 1.00 89.75 124 ARG A CA 1
ATOM 932 C C . ARG A 1 124 ? -4.874 19.563 12.300 1.00 89.75 124 ARG A C 1
ATOM 934 O O . ARG A 1 124 ? -5.118 19.791 13.483 1.00 89.75 124 ARG A O 1
ATOM 941 N N . ARG A 1 125 ? -5.610 20.094 11.317 1.00 91.62 125 ARG A N 1
ATOM 942 C CA . ARG A 1 125 ? -6.804 20.924 11.574 1.00 91.62 125 ARG A CA 1
ATOM 943 C C . ARG A 1 125 ? -7.938 20.111 12.200 1.00 91.62 125 ARG A C 1
ATOM 945 O O . ARG A 1 125 ? -8.570 20.588 13.140 1.00 91.62 125 ARG A O 1
ATOM 952 N N . ALA A 1 126 ? -8.168 18.892 11.717 1.00 88.19 126 ALA A N 1
ATOM 953 C CA . ALA A 1 126 ? -9.172 17.990 12.269 1.00 88.19 126 ALA A CA 1
ATOM 954 C C . ALA A 1 126 ? -8.836 17.576 13.713 1.00 88.19 126 ALA A C 1
ATOM 956 O O . ALA A 1 126 ? -9.710 17.599 14.578 1.00 88.19 126 ALA A O 1
ATOM 957 N N . GLU A 1 127 ? -7.567 17.275 14.003 1.00 90.69 127 GLU A N 1
ATOM 958 C CA . GLU A 1 127 ? -7.087 16.979 15.357 1.00 90.69 127 GLU A CA 1
ATOM 959 C C . GLU A 1 127 ? -7.259 18.177 16.299 1.00 90.69 127 GLU A C 1
ATOM 961 O O . GLU A 1 127 ? -7.793 18.025 17.399 1.00 90.69 127 GLU A O 1
ATOM 966 N N . ALA A 1 128 ? -6.891 19.384 15.858 1.00 91.25 128 ALA A N 1
ATOM 967 C CA . ALA A 1 128 ? -7.080 20.602 16.645 1.00 91.25 128 ALA A CA 1
ATOM 968 C C . ALA A 1 128 ? -8.565 20.860 16.968 1.00 91.25 128 ALA A C 1
ATOM 970 O O . ALA A 1 128 ? -8.905 21.182 18.110 1.00 91.25 128 ALA A O 1
ATOM 971 N N . ALA A 1 129 ? -9.460 20.661 15.995 1.00 90.75 129 ALA A N 1
ATOM 972 C CA . ALA A 1 129 ? -10.901 20.784 16.201 1.00 90.75 129 ALA A CA 1
ATOM 973 C C . ALA A 1 129 ? -11.435 19.731 17.189 1.00 90.75 129 ALA A C 1
ATOM 975 O O . ALA A 1 129 ? -12.211 20.061 18.089 1.00 90.75 129 ALA A O 1
ATOM 976 N N . ALA A 1 130 ? -10.978 18.480 17.086 1.00 90.12 130 ALA A N 1
ATOM 977 C CA . ALA A 1 130 ? -11.364 17.416 18.010 1.00 90.12 130 ALA A CA 1
ATOM 978 C C . ALA A 1 130 ? -10.953 17.734 19.459 1.00 90.12 130 ALA A C 1
ATOM 980 O O . ALA A 1 130 ? -11.755 17.565 20.382 1.00 90.12 130 ALA A O 1
ATOM 981 N N . VAL A 1 131 ? -9.741 18.262 19.667 1.00 92.69 131 VAL A N 1
ATOM 982 C CA . VAL A 1 131 ? -9.264 18.697 20.991 1.00 92.69 131 VAL A CA 1
ATOM 983 C C . VAL A 1 131 ? -10.119 19.844 21.543 1.00 92.69 131 VAL A C 1
ATOM 985 O O . VAL A 1 131 ? -10.481 19.828 22.723 1.00 92.69 131 VAL A O 1
ATOM 988 N N . ALA A 1 132 ? -10.500 20.814 20.705 1.00 92.50 132 ALA A N 1
ATOM 989 C CA . ALA A 1 132 ? -11.367 21.919 21.113 1.00 92.50 132 ALA A CA 1
ATOM 990 C C . ALA A 1 132 ? -12.754 21.426 21.569 1.00 92.50 132 ALA A C 1
ATOM 992 O O . ALA A 1 132 ? -13.219 21.806 22.648 1.00 92.50 132 ALA A O 1
ATOM 993 N N . ILE A 1 133 ? -13.377 20.518 20.810 1.00 89.50 133 ILE A N 1
ATOM 994 C CA . ILE A 1 133 ? -14.675 19.916 21.160 1.00 89.50 133 ILE A CA 1
ATOM 995 C C . ILE A 1 133 ? -14.581 19.158 22.491 1.00 89.50 133 ILE A C 1
ATOM 997 O O . ILE A 1 133 ? -15.419 19.346 23.377 1.00 89.50 133 ILE A O 1
ATOM 1001 N N . GLN A 1 134 ? -13.534 18.350 22.684 1.00 91.69 134 GLN A N 1
ATOM 1002 C CA . GLN A 1 134 ? -13.321 17.614 23.935 1.00 91.69 134 GLN A CA 1
ATOM 1003 C C . GLN A 1 134 ? -13.153 18.551 25.137 1.00 91.69 134 GLN A C 1
ATOM 1005 O O . GLN A 1 134 ? -13.724 18.300 26.203 1.00 91.69 134 GLN A O 1
ATOM 1010 N N . LYS A 1 135 ? -12.405 19.649 24.975 1.00 94.94 135 LYS A N 1
ATOM 1011 C CA . LYS A 1 135 ? -12.227 20.666 26.018 1.00 94.94 135 LYS A CA 1
ATOM 1012 C C . LYS A 1 135 ? -13.560 21.318 26.392 1.00 94.94 135 LYS A C 1
ATOM 1014 O O . LYS A 1 135 ? -13.868 21.421 27.581 1.00 94.94 135 LYS A O 1
ATOM 1019 N N . HIS A 1 136 ? -14.371 21.697 25.404 1.00 92.00 136 HIS A N 1
ATOM 1020 C CA . HIS A 1 136 ? -15.703 22.257 25.643 1.00 92.00 136 HIS A CA 1
ATOM 1021 C C . HIS A 1 136 ? -16.625 21.272 26.363 1.00 92.00 136 HIS A C 1
ATOM 1023 O O . HIS A 1 136 ? -17.304 21.662 27.314 1.00 92.00 136 HIS A O 1
ATOM 1029 N N . PHE A 1 137 ? -16.611 19.996 25.972 1.00 92.56 137 PHE A N 1
ATOM 1030 C CA . PHE A 1 137 ? -17.433 18.966 26.602 1.00 92.56 137 PHE A CA 1
ATOM 1031 C C . PHE A 1 137 ? -17.063 18.747 28.076 1.00 92.56 137 PHE A C 1
ATOM 1033 O O . PHE A 1 137 ? -17.941 18.766 28.940 1.00 92.56 137 PHE A O 1
ATOM 1040 N N . ARG A 1 138 ? -15.762 18.623 28.385 1.00 90.94 138 ARG A N 1
ATOM 1041 C CA . ARG A 1 138 ? -15.268 18.497 29.769 1.00 90.94 138 ARG A CA 1
ATOM 1042 C C . ARG A 1 138 ? -15.638 19.717 30.615 1.00 90.94 138 ARG A C 1
ATOM 1044 O O . ARG A 1 138 ? -16.137 19.561 31.726 1.00 90.94 138 ARG A O 1
ATOM 1051 N N . GLY A 1 139 ? -15.460 20.924 30.072 1.00 94.31 139 GLY A N 1
ATOM 1052 C CA . GLY A 1 139 ? -15.854 22.161 30.750 1.00 94.31 139 GLY A CA 1
ATOM 1053 C C . GLY A 1 139 ? -17.363 22.251 31.000 1.00 94.31 139 GLY A C 1
ATOM 1054 O O . GLY A 1 139 ? -17.785 22.711 32.057 1.00 94.31 139 GLY A O 1
ATOM 1055 N N . ASN A 1 140 ? -18.187 21.774 30.063 1.00 91.88 140 ASN A N 1
ATOM 1056 C CA . ASN A 1 140 ? -19.639 21.762 30.226 1.00 91.88 140 ASN A CA 1
ATOM 1057 C C . ASN A 1 140 ? -20.094 20.768 31.305 1.00 91.88 140 ASN A C 1
ATOM 1059 O O . ASN A 1 140 ? -20.947 21.104 32.122 1.00 91.88 140 ASN A O 1
ATOM 1063 N N . GLN A 1 141 ? -19.495 19.572 31.362 1.00 90.06 141 GLN A N 1
ATOM 1064 C CA . GLN A 1 141 ? -19.765 18.625 32.448 1.00 90.06 141 GLN A CA 1
ATOM 1065 C C . GLN A 1 141 ? -19.375 19.189 33.817 1.00 90.06 141 GLN A C 1
ATOM 1067 O O . GLN A 1 141 ? -20.172 19.099 34.747 1.00 90.06 141 GLN A O 1
ATOM 1072 N N . ALA A 1 142 ? -18.199 19.813 33.933 1.00 91.81 142 ALA A N 1
ATOM 1073 C CA . ALA A 1 142 ? -17.762 20.432 35.183 1.00 91.81 142 ALA A CA 1
ATOM 1074 C C . ALA A 1 142 ? -18.732 21.532 35.647 1.00 91.81 142 ALA A C 1
ATOM 1076 O O . ALA A 1 142 ? -19.090 21.580 36.820 1.00 91.81 142 ALA A O 1
ATOM 1077 N N . ARG A 1 143 ? -19.229 22.368 34.723 1.00 94.88 143 ARG A N 1
ATOM 1078 C CA . ARG A 1 143 ? -20.246 23.385 35.038 1.00 94.88 143 ARG A CA 1
ATOM 1079 C C . ARG A 1 143 ? -21.575 22.777 35.475 1.00 94.88 143 ARG A C 1
ATOM 1081 O O . ARG A 1 143 ? -22.153 23.260 36.439 1.00 94.88 143 ARG A O 1
ATOM 1088 N N . LYS A 1 144 ? -22.046 21.711 34.819 1.00 92.19 144 LYS A N 1
ATOM 1089 C CA . LYS A 1 144 ? -23.265 21.000 35.243 1.00 92.19 144 LYS A CA 1
ATOM 1090 C C . LYS A 1 144 ? -23.114 20.388 36.637 1.00 92.19 144 LYS A C 1
ATOM 1092 O O . LYS A 1 144 ? -24.028 20.512 37.443 1.00 92.19 144 LYS A O 1
ATOM 1097 N N . ALA A 1 145 ? -21.967 19.777 36.930 1.00 88.00 145 ALA A N 1
ATOM 1098 C CA . ALA A 1 145 ? -21.672 19.233 38.254 1.00 88.00 145 ALA A CA 1
ATOM 1099 C C . ALA A 1 145 ? -21.601 20.338 39.323 1.00 88.00 145 ALA A C 1
ATOM 1101 O O . ALA A 1 145 ? -22.190 20.197 40.390 1.00 88.00 145 ALA A O 1
ATOM 1102 N N . GLY A 1 146 ? -20.949 21.463 39.013 1.00 90.50 146 GLY A N 1
ATOM 1103 C CA . GLY A 1 146 ? -20.906 22.632 39.894 1.00 90.50 146 GLY A CA 1
ATOM 1104 C C . GLY A 1 146 ? -22.293 23.225 40.158 1.00 90.50 146 GLY A C 1
ATOM 1105 O O . GLY A 1 146 ? -22.635 23.479 41.306 1.00 90.50 146 GLY A O 1
ATOM 1106 N N . ALA A 1 147 ? -23.126 23.373 39.125 1.00 88.75 147 ALA A N 1
ATOM 1107 C CA . ALA A 1 147 ? -24.501 23.849 39.276 1.00 88.75 147 ALA A CA 1
ATOM 1108 C C . ALA A 1 147 ? -25.359 22.892 40.122 1.00 88.75 147 ALA A C 1
ATOM 1110 O O . ALA A 1 147 ? -26.147 23.343 40.946 1.00 88.75 147 ALA A O 1
ATOM 1111 N N . ALA A 1 148 ? -25.180 21.576 39.966 1.00 86.38 148 ALA A N 1
ATOM 1112 C CA . ALA A 1 148 ? -25.862 20.589 40.799 1.00 86.38 148 ALA A CA 1
ATOM 1113 C C . ALA A 1 148 ? -25.471 20.714 42.283 1.00 86.38 148 ALA A C 1
ATOM 1115 O O . ALA A 1 148 ? -26.344 20.632 43.140 1.00 86.38 148 ALA A O 1
ATOM 1116 N N . LEU A 1 149 ? -24.191 20.969 42.583 1.00 86.00 149 LEU A N 1
ATOM 1117 C CA . LEU A 1 149 ? -23.722 21.209 43.954 1.00 86.00 149 LEU A CA 1
ATOM 1118 C C . LEU A 1 149 ? -24.312 22.493 44.550 1.00 86.00 149 LEU A C 1
ATOM 1120 O O . LEU A 1 149 ? -24.828 22.454 45.661 1.00 86.00 149 LEU A O 1
ATOM 1124 N N . VAL A 1 150 ? -24.295 23.599 43.800 1.00 87.06 150 VAL A N 1
ATOM 1125 C CA . VAL A 1 150 ? -24.861 24.888 44.246 1.00 87.06 150 VAL A CA 1
ATOM 1126 C C . VAL A 1 150 ? -26.374 24.799 44.473 1.00 87.06 150 VAL A C 1
ATOM 1128 O O . VAL A 1 150 ? -26.902 25.427 45.385 1.00 87.06 150 VAL A O 1
ATOM 1131 N N . ASN A 1 151 ? -27.086 23.992 43.685 1.00 79.75 151 ASN A N 1
ATOM 1132 C CA . ASN A 1 151 ? -28.519 23.775 43.881 1.00 79.75 151 ASN A CA 1
ATOM 1133 C C . ASN A 1 151 ? -28.833 22.808 45.037 1.00 79.75 151 ASN A C 1
ATOM 1135 O O . ASN A 1 151 ? -29.923 22.886 45.594 1.00 79.75 151 ASN A O 1
ATOM 1139 N N . ALA A 1 152 ? -27.904 21.922 45.413 1.00 70.12 152 ALA A N 1
ATOM 1140 C CA . ALA A 1 152 ? -28.067 20.988 46.532 1.00 70.12 152 ALA A CA 1
ATOM 1141 C C . ALA A 1 152 ? -27.762 21.617 47.907 1.00 70.12 152 ALA A C 1
ATOM 1143 O O . ALA A 1 152 ? -28.248 21.139 48.930 1.00 70.12 152 ALA A O 1
ATOM 1144 N N . THR A 1 153 ? -26.974 22.693 47.954 1.00 68.81 153 THR A N 1
ATOM 1145 C CA . THR A 1 153 ? -26.656 23.409 49.201 1.00 68.81 153 THR A CA 1
ATOM 1146 C C . THR A 1 153 ? -27.863 24.070 49.897 1.00 68.81 153 THR A C 1
ATOM 1148 O O . THR A 1 153 ? -28.023 23.840 51.094 1.00 68.81 153 THR A O 1
ATOM 1151 N N . PRO A 1 154 ? -28.773 24.803 49.220 1.00 62.16 154 PRO A N 1
ATOM 1152 C CA . PRO A 1 154 ? -29.901 25.459 49.893 1.00 62.16 154 PRO A CA 1
ATOM 1153 C C . PRO A 1 154 ? -31.004 24.501 50.367 1.00 62.16 154 PRO A C 1
ATOM 1155 O O . PRO A 1 154 ? -31.854 24.913 51.152 1.00 62.16 154 PRO A O 1
ATOM 1158 N N . THR A 1 155 ? -31.032 23.244 49.907 1.00 60.44 155 THR A N 1
ATOM 1159 C CA . THR A 1 155 ? -31.958 22.232 50.447 1.00 60.44 155 THR A CA 1
ATOM 1160 C C . THR A 1 155 ? -31.542 21.752 51.835 1.00 60.44 155 THR A C 1
ATOM 1162 O O . THR A 1 155 ? -32.411 21.537 52.665 1.00 60.44 155 THR A O 1
ATOM 1165 N N . LEU A 1 156 ? -30.239 21.673 52.127 1.00 57.47 156 LEU A N 1
ATOM 1166 C CA . LEU A 1 156 ? -29.761 21.288 53.461 1.00 57.47 156 LEU A CA 1
ATOM 1167 C C . LEU A 1 156 ? -29.922 22.424 54.483 1.00 57.47 156 LEU A C 1
ATOM 1169 O O . LEU A 1 156 ? -30.339 22.175 55.605 1.00 57.47 156 LEU A O 1
ATOM 1173 N N . GLU A 1 157 ? -29.668 23.678 54.091 1.00 58.84 157 GLU A N 1
ATOM 1174 C CA . GLU A 1 157 ? -29.836 24.822 55.006 1.00 58.84 157 GLU A CA 1
ATOM 1175 C C . GLU A 1 157 ? -31.303 25.118 55.358 1.00 58.84 157 GLU A C 1
ATOM 1177 O O . GLU A 1 157 ? -31.574 25.626 56.444 1.00 58.84 157 GLU A O 1
ATOM 1182 N N . LYS A 1 158 ? -32.258 24.806 54.470 1.00 57.19 158 LYS A N 1
ATOM 1183 C CA . LYS A 1 158 ? -33.692 24.982 54.760 1.00 57.19 158 LYS A CA 1
ATOM 1184 C C . LYS A 1 158 ? -34.243 23.911 55.694 1.00 57.19 158 LYS A C 1
ATOM 1186 O O . LYS A 1 158 ? -35.036 24.249 56.566 1.00 57.19 158 LYS A O 1
ATOM 1191 N N . ASP A 1 159 ? -33.783 22.668 55.560 1.00 57.38 159 ASP A N 1
ATOM 1192 C CA . ASP A 1 159 ? -34.180 21.582 56.463 1.00 57.38 159 ASP A CA 1
ATOM 1193 C C . ASP A 1 159 ? -33.667 21.822 57.900 1.00 57.38 159 ASP A C 1
ATOM 1195 O O . ASP A 1 159 ? -34.340 21.453 58.862 1.00 57.38 159 ASP A O 1
ATOM 1199 N N . ASP A 1 160 ? -32.531 22.514 58.058 1.00 58.62 160 ASP A N 1
ATOM 1200 C CA . ASP A 1 160 ? -32.001 22.915 59.370 1.00 58.62 160 ASP A CA 1
ATOM 1201 C C . ASP A 1 160 ? -32.674 24.186 59.940 1.00 58.62 160 ASP A C 1
ATOM 1203 O O . ASP A 1 160 ? -32.747 24.345 61.159 1.00 58.62 160 ASP A O 1
ATOM 1207 N N . GLN A 1 161 ? -33.188 25.093 59.095 1.00 56.69 161 GLN A N 1
ATOM 1208 C CA . GLN A 1 161 ? -33.873 26.322 59.538 1.00 56.69 161 GLN A CA 1
ATOM 1209 C C . GLN A 1 161 ? -35.359 26.128 59.883 1.00 56.69 161 GLN A C 1
ATOM 1211 O O . GLN A 1 161 ? -35.875 26.886 60.702 1.00 56.69 161 GLN A O 1
ATOM 1216 N N . ASP A 1 162 ? -36.028 25.111 59.327 1.00 54.66 162 ASP A N 1
ATOM 1217 C CA . ASP A 1 162 ? -37.406 24.733 59.694 1.00 54.66 162 ASP A CA 1
ATOM 1218 C C . ASP A 1 162 ? -37.476 23.812 60.935 1.00 54.66 162 ASP A C 1
ATOM 1220 O O . ASP A 1 162 ? -38.566 23.437 61.380 1.00 54.66 162 ASP A O 1
ATOM 1224 N N . TYR A 1 163 ? -36.335 23.471 61.552 1.00 55.66 163 TYR A N 1
ATOM 1225 C CA . TYR A 1 163 ? -36.305 22.807 62.857 1.00 55.66 163 TYR A CA 1
ATOM 1226 C C . TYR A 1 163 ? -36.598 23.821 63.973 1.00 55.66 163 TYR A C 1
ATOM 1228 O O . TYR A 1 163 ? -35.712 24.253 64.709 1.00 55.66 163 TYR A O 1
ATOM 1236 N N . ASP A 1 164 ? -37.863 24.220 64.092 1.00 58.56 164 ASP A N 1
ATOM 1237 C CA . ASP A 1 164 ? -38.347 25.085 65.165 1.00 58.56 164 ASP A CA 1
ATOM 1238 C C . ASP A 1 164 ? -38.518 24.256 66.460 1.00 58.56 164 ASP A C 1
ATOM 1240 O O . ASP A 1 164 ? -39.458 23.454 66.569 1.00 58.56 164 ASP A O 1
ATOM 1244 N N . PRO A 1 165 ? -37.638 24.399 67.477 1.00 57.66 165 PRO A N 1
ATOM 1245 C CA . PRO A 1 165 ? -37.714 23.605 68.705 1.00 57.66 165 PRO A CA 1
ATOM 1246 C C . PRO A 1 165 ? -38.982 23.894 69.523 1.00 57.66 165 PRO A C 1
ATOM 1248 O O . PRO A 1 165 ? -39.268 23.174 70.479 1.00 57.66 165 PRO A O 1
ATOM 1251 N N . VAL A 1 166 ? -39.752 24.925 69.162 1.00 57.56 166 VAL A N 1
ATOM 1252 C CA . VAL A 1 166 ? -40.985 25.326 69.851 1.00 57.56 166 VAL A CA 1
ATOM 1253 C C . VAL A 1 166 ? -42.192 24.482 69.413 1.00 57.56 166 VAL A C 1
ATOM 1255 O O . VAL A 1 166 ? -43.133 24.322 70.188 1.00 57.56 166 VAL A O 1
ATOM 1258 N N . ASN A 1 167 ? -42.142 23.859 68.228 1.00 50.50 167 ASN A N 1
ATOM 1259 C CA . ASN A 1 167 ? -43.179 22.938 67.739 1.00 50.50 167 ASN A CA 1
ATOM 1260 C C . ASN A 1 167 ? -42.820 21.452 67.917 1.00 50.50 167 ASN A C 1
ATOM 1262 O O . ASN A 1 167 ? -43.581 20.570 67.507 1.00 50.50 167 ASN A O 1
ATOM 1266 N N . ALA A 1 168 ? -41.706 21.155 68.596 1.00 51.75 168 ALA A N 1
ATOM 1267 C CA . ALA A 1 168 ? -41.456 19.849 69.195 1.00 51.75 168 ALA A CA 1
ATOM 1268 C C . ALA A 1 168 ? -42.445 19.647 70.356 1.00 51.75 168 ALA A C 1
ATOM 1270 O O . ALA A 1 168 ? -42.134 19.857 71.529 1.00 51.75 168 ALA A O 1
ATOM 1271 N N . GLY A 1 169 ? -43.686 19.304 70.004 1.00 49.19 169 GLY A N 1
ATOM 1272 C CA . GLY A 1 169 ? -44.774 19.075 70.944 1.00 49.19 169 GLY A CA 1
ATOM 1273 C C . GLY A 1 169 ? -44.405 18.071 72.048 1.00 49.19 169 GLY A C 1
ATOM 1274 O O . GLY A 1 169 ? -43.466 17.284 71.902 1.00 49.19 169 GLY A O 1
ATOM 1275 N N . PRO A 1 170 ? -45.156 18.063 73.163 1.00 48.81 170 PRO A N 1
ATOM 1276 C CA . PRO A 1 170 ? -44.814 17.397 74.420 1.00 48.81 170 PRO A CA 1
ATOM 1277 C C . PRO A 1 170 ? -44.987 15.868 74.358 1.00 48.81 170 PRO A C 1
ATOM 1279 O O . PRO A 1 170 ? -45.680 15.268 75.174 1.00 48.81 170 PRO A O 1
ATOM 1282 N N . ALA A 1 171 ? -44.334 15.199 73.409 1.00 47.50 171 ALA A N 1
ATOM 1283 C CA . ALA A 1 171 ? -44.266 13.742 73.349 1.00 47.50 171 ALA A CA 1
ATOM 1284 C C . ALA A 1 171 ? -43.295 13.155 74.397 1.00 47.50 171 ALA A C 1
ATOM 1286 O O . ALA A 1 171 ? -43.331 11.957 74.664 1.00 47.50 171 ALA A O 1
ATOM 1287 N N . CYS A 1 172 ? -42.464 13.983 75.045 1.00 46.62 172 CYS A N 1
ATOM 1288 C CA . CYS A 1 172 ? -41.481 13.535 76.040 1.00 46.62 172 CYS A CA 1
ATOM 1289 C C . CYS A 1 172 ? -41.998 13.453 77.492 1.00 46.62 172 CYS A C 1
ATOM 1291 O O . CYS A 1 172 ? -41.219 13.101 78.375 1.00 46.62 172 CYS A O 1
ATOM 1293 N N . ALA A 1 173 ? -43.273 13.757 77.778 1.00 45.00 173 ALA A N 1
ATOM 1294 C CA . ALA A 1 173 ? -43.741 13.900 79.167 1.00 45.00 173 ALA A CA 1
ATOM 1295 C C . ALA A 1 173 ? -44.749 12.846 79.675 1.00 45.00 173 ALA A C 1
ATOM 1297 O O . ALA A 1 173 ? -45.085 12.883 80.856 1.00 45.00 173 ALA A O 1
ATOM 1298 N N . VAL A 1 174 ? -45.216 11.886 78.861 1.00 46.41 174 VAL A N 1
ATOM 1299 C CA . VAL A 1 174 ? -46.274 10.936 79.289 1.00 46.41 174 VAL A CA 1
ATOM 1300 C C . VAL A 1 174 ? -45.936 9.480 78.961 1.00 46.41 174 VAL A C 1
ATOM 1302 O O . VAL A 1 174 ? -46.706 8.801 78.300 1.00 46.41 174 VAL A O 1
ATOM 1305 N N . GLU A 1 175 ? -44.798 8.961 79.427 1.00 46.78 175 GLU A N 1
ATOM 1306 C CA . GLU A 1 175 ? -44.561 7.503 79.486 1.00 46.78 175 GLU A CA 1
ATOM 1307 C C . GLU A 1 175 ? -43.663 7.122 80.675 1.00 46.78 175 GLU A C 1
ATOM 1309 O O . GLU A 1 175 ? -42.683 6.393 80.541 1.00 46.78 175 GLU A O 1
ATOM 1314 N N . LYS A 1 176 ? -43.984 7.614 81.874 1.00 49.75 176 LYS A N 1
ATOM 1315 C CA . LYS A 1 176 ? -43.507 6.968 83.100 1.00 49.75 176 LYS A CA 1
ATOM 1316 C C . LYS A 1 176 ? -44.569 5.959 83.524 1.00 49.75 176 LYS A C 1
ATOM 1318 O O . LYS A 1 176 ? -45.732 6.315 83.638 1.00 49.75 176 LYS A O 1
ATOM 1323 N N . GLU A 1 177 ? -44.122 4.722 83.728 1.00 45.94 177 GLU A N 1
ATOM 1324 C CA . GLU A 1 177 ? -44.847 3.614 84.370 1.00 45.94 177 GLU A CA 1
ATOM 1325 C C . GLU A 1 177 ? -45.724 2.764 83.425 1.00 45.94 177 GLU A C 1
ATOM 1327 O O . GLU A 1 177 ? -46.930 2.933 83.301 1.00 45.94 177 GLU A O 1
ATOM 1332 N N . GLY A 1 178 ? -45.082 1.800 82.741 1.00 50.06 178 GLY A N 1
ATOM 1333 C CA . GLY A 1 178 ? -45.774 0.664 82.101 1.00 50.06 178 GLY A CA 1
ATOM 1334 C C . GLY A 1 178 ? -45.139 0.070 80.833 1.00 50.06 178 GLY A C 1
ATOM 1335 O O . GLY A 1 178 ? -45.576 -0.982 80.378 1.00 50.06 178 GLY A O 1
ATOM 1336 N N . LYS A 1 179 ? -44.113 0.699 80.236 1.00 49.84 179 LYS A N 1
ATOM 1337 C CA . LYS A 1 179 ? -43.651 0.395 78.857 1.00 49.84 179 LYS A CA 1
ATOM 1338 C C . LYS A 1 179 ? -42.251 -0.226 78.731 1.00 49.84 179 LYS A C 1
ATOM 1340 O O . LYS A 1 179 ? -41.577 -0.040 77.724 1.00 49.84 179 LYS A O 1
ATOM 1345 N N . THR A 1 180 ? -41.790 -1.001 79.708 1.00 52.78 180 THR A N 1
ATOM 1346 C CA . THR A 1 180 ? -40.468 -1.657 79.619 1.00 52.78 180 THR A CA 1
ATOM 1347 C C . THR A 1 180 ? -40.446 -2.922 78.746 1.00 52.78 180 THR A C 1
ATOM 1349 O O . THR A 1 180 ? -39.363 -3.340 78.354 1.00 52.78 180 THR A O 1
ATOM 1352 N N . SER A 1 181 ? -41.595 -3.507 78.363 1.00 52.03 181 SER A N 1
ATOM 1353 C CA . SER A 1 181 ? -41.625 -4.681 77.458 1.00 52.03 181 SER A CA 1
ATOM 1354 C C . SER A 1 181 ? -41.953 -4.352 75.988 1.00 52.03 181 SER A C 1
ATOM 1356 O O . SER A 1 181 ? -41.433 -5.000 75.080 1.00 52.03 181 SER A O 1
ATOM 1358 N N . LEU A 1 182 ? -42.738 -3.300 75.718 1.00 53.06 182 LEU A N 1
ATOM 1359 C CA . LEU A 1 182 ? -43.076 -2.859 74.352 1.00 53.06 182 LEU A CA 1
ATOM 1360 C C . LEU A 1 182 ? -41.908 -2.150 73.646 1.00 53.06 182 LEU A C 1
ATOM 1362 O O . LEU A 1 182 ? -41.767 -2.260 72.426 1.00 53.06 182 LEU A O 1
ATOM 1366 N N . THR A 1 183 ? -41.029 -1.485 74.397 1.00 62.81 183 THR A N 1
ATOM 1367 C CA . THR A 1 183 ? -39.828 -0.816 73.869 1.00 62.81 183 THR A CA 1
ATOM 1368 C C . THR A 1 183 ? -38.793 -1.807 73.337 1.00 62.81 183 THR A C 1
ATOM 1370 O O . THR A 1 183 ? -38.222 -1.569 72.275 1.00 62.81 183 THR A O 1
ATOM 1373 N N . GLY A 1 184 ? -38.625 -2.962 73.990 1.00 70.88 184 GLY A N 1
ATOM 1374 C CA . GLY A 1 184 ? -37.743 -4.032 73.514 1.00 70.88 184 GLY A CA 1
ATOM 1375 C C . GLY A 1 184 ? -38.182 -4.613 72.166 1.00 70.88 184 GLY A C 1
ATOM 1376 O O . GLY A 1 184 ? -37.353 -4.804 71.280 1.00 70.88 184 GLY A O 1
ATOM 1377 N N . SER A 1 185 ? -39.490 -4.820 71.969 1.00 77.94 185 SER A N 1
ATOM 1378 C CA . SER A 1 185 ? -40.030 -5.343 70.702 1.00 77.94 185 SER A CA 1
ATOM 1379 C C . SER A 1 185 ? -39.849 -4.372 69.527 1.00 77.94 185 SER A C 1
ATOM 1381 O O . SER A 1 185 ? -39.412 -4.778 68.451 1.00 77.94 185 SER A O 1
ATOM 1383 N N . ARG A 1 186 ? -40.092 -3.072 69.747 1.00 79.94 186 ARG A N 1
ATOM 1384 C CA . ARG A 1 186 ? -39.875 -2.025 68.736 1.00 79.94 186 ARG A CA 1
ATOM 1385 C C . ARG A 1 186 ? -38.396 -1.837 68.418 1.00 79.94 186 ARG A C 1
ATOM 1387 O O . ARG A 1 186 ? -38.047 -1.682 67.252 1.00 79.94 186 ARG A O 1
ATOM 1394 N N . LEU A 1 187 ? -37.526 -1.905 69.426 1.00 82.81 187 LEU A N 1
ATOM 1395 C CA . LEU A 1 187 ? -36.079 -1.849 69.225 1.00 82.81 187 LEU A CA 1
ATOM 1396 C C . LEU A 1 187 ? -35.581 -3.064 68.431 1.00 82.81 187 LEU A C 1
ATOM 1398 O O . LEU A 1 187 ? -34.827 -2.901 67.476 1.00 82.81 187 LEU A O 1
ATOM 1402 N N . ALA A 1 188 ? -36.042 -4.273 68.762 1.00 84.06 188 ALA A N 1
ATOM 1403 C CA . ALA A 1 188 ? -35.701 -5.484 68.019 1.00 84.06 188 ALA A CA 1
ATOM 1404 C C . ALA A 1 188 ? -36.182 -5.418 66.558 1.00 84.06 188 ALA A C 1
ATOM 1406 O O . ALA A 1 188 ? -35.442 -5.789 65.645 1.00 84.06 188 ALA A O 1
ATOM 1407 N N . GLN A 1 189 ? -37.383 -4.881 66.318 1.00 90.06 189 GLN A N 1
ATOM 1408 C CA . GLN A 1 189 ? -37.902 -4.648 64.971 1.00 90.06 189 GLN A CA 1
ATOM 1409 C C . GLN A 1 189 ? -37.061 -3.618 64.202 1.00 90.06 189 GLN A C 1
ATOM 1411 O O . GLN A 1 189 ? -36.708 -3.870 63.051 1.00 90.06 189 GLN A O 1
ATOM 1416 N N . ALA A 1 190 ? -36.682 -2.503 64.833 1.00 85.38 190 ALA A N 1
ATOM 1417 C CA . ALA A 1 190 ? -35.828 -1.483 64.224 1.00 85.38 190 ALA A CA 1
ATOM 1418 C C . ALA A 1 190 ? -34.432 -2.029 63.876 1.00 85.38 190 ALA A C 1
ATOM 1420 O O . ALA A 1 190 ? -33.928 -1.791 62.780 1.00 85.38 190 ALA A O 1
ATOM 1421 N N . LEU A 1 191 ? -33.823 -2.830 64.759 1.00 91.62 191 LEU A N 1
ATOM 1422 C CA . LEU A 1 191 ? -32.542 -3.489 64.484 1.00 91.62 191 LEU A CA 1
ATOM 1423 C C . LEU A 1 191 ? -32.655 -4.510 63.345 1.00 91.62 191 LEU A C 1
ATOM 1425 O O . LEU A 1 191 ? -31.769 -4.579 62.493 1.00 91.62 191 LEU A O 1
ATOM 1429 N N . SER A 1 192 ? -33.752 -5.272 63.289 1.00 92.81 192 SER A N 1
ATOM 1430 C CA . SER A 1 192 ? -34.026 -6.190 62.179 1.00 92.81 192 SER A CA 1
ATOM 1431 C C . SER A 1 192 ? -34.167 -5.445 60.850 1.00 92.81 192 SER A C 1
ATOM 1433 O O . SER A 1 192 ? -33.586 -5.865 59.851 1.00 92.81 192 SER A O 1
ATOM 1435 N N . GLN A 1 193 ? -34.898 -4.328 60.830 1.00 93.44 193 GLN A N 1
ATOM 1436 C CA . GLN A 1 193 ? -35.044 -3.491 59.638 1.00 93.44 193 GLN A CA 1
ATOM 1437 C C . GLN A 1 193 ? -33.705 -2.886 59.215 1.00 93.44 193 GLN A C 1
ATOM 1439 O O . GLN A 1 193 ? -33.339 -3.008 58.051 1.00 93.44 193 GLN A O 1
ATOM 1444 N N . ASN A 1 194 ? -32.924 -2.328 60.144 1.00 93.50 194 ASN A N 1
ATOM 1445 C CA . ASN A 1 194 ? -31.587 -1.809 59.844 1.00 93.50 194 ASN A CA 1
ATOM 1446 C C . ASN A 1 194 ? -30.665 -2.891 59.274 1.00 93.50 194 ASN A C 1
ATOM 1448 O O . ASN A 1 194 ? -29.918 -2.633 58.332 1.00 93.50 194 ASN A O 1
ATOM 1452 N N . ARG A 1 195 ? -30.738 -4.122 59.793 1.00 94.38 195 ARG A N 1
ATOM 1453 C CA . ARG A 1 195 ? -29.964 -5.247 59.260 1.00 94.38 195 ARG A CA 1
ATOM 1454 C C . ARG A 1 195 ? -30.386 -5.606 57.835 1.00 94.38 195 ARG A C 1
ATOM 1456 O O . ARG A 1 195 ? -29.516 -5.823 56.997 1.00 94.38 195 ARG A O 1
ATOM 1463 N N . GLN A 1 196 ? -31.689 -5.637 57.553 1.00 94.00 196 GLN A N 1
ATOM 1464 C CA . GLN A 1 196 ? -32.205 -5.872 56.201 1.00 94.00 196 GLN A CA 1
ATOM 1465 C C . GLN A 1 196 ? -31.784 -4.758 55.239 1.00 94.00 196 GLN A C 1
ATOM 1467 O O . GLN A 1 196 ? -31.272 -5.054 54.166 1.00 94.00 196 GLN A O 1
ATOM 1472 N N . TRP A 1 197 ? -31.920 -3.493 55.642 1.00 94.12 197 TRP A N 1
ATOM 1473 C CA . TRP A 1 197 ? -31.478 -2.338 54.858 1.00 94.12 197 TRP A CA 1
ATOM 1474 C C . TRP A 1 197 ? -29.975 -2.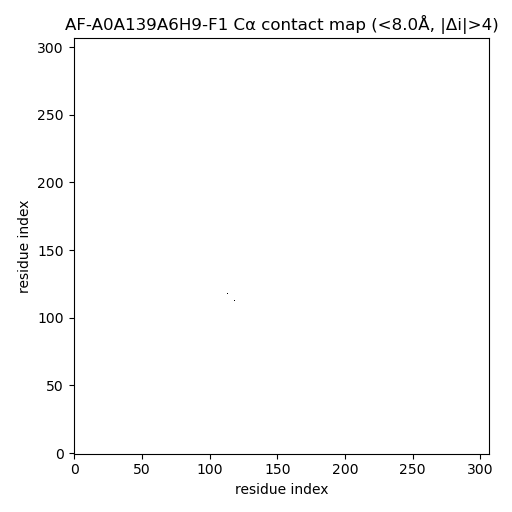357 54.572 1.00 94.12 197 TRP A C 1
ATOM 1476 O O . TRP A 1 197 ? -29.557 -2.061 53.454 1.00 94.12 197 TRP A O 1
ATOM 1486 N N . ALA A 1 198 ? -29.148 -2.738 55.547 1.00 93.12 198 ALA A N 1
ATOM 1487 C CA . ALA A 1 198 ? -27.710 -2.880 55.342 1.00 93.12 198 ALA A CA 1
ATOM 1488 C C . ALA A 1 198 ? -27.385 -4.007 54.347 1.00 93.12 198 ALA A C 1
ATOM 1490 O O . ALA A 1 198 ? -26.552 -3.824 53.460 1.00 93.12 198 ALA A O 1
ATOM 1491 N N . GLN A 1 199 ? -28.068 -5.153 54.452 1.00 93.69 199 GLN A N 1
ATOM 1492 C CA . GLN A 1 199 ? -27.898 -6.272 53.522 1.00 93.69 199 GLN A CA 1
ATOM 1493 C C . GLN A 1 199 ? -28.323 -5.899 52.099 1.00 93.69 199 GLN A C 1
ATOM 1495 O O . GLN A 1 199 ? -27.561 -6.123 51.160 1.00 93.69 199 GLN A O 1
ATOM 1500 N N . THR A 1 200 ? -29.495 -5.286 51.921 1.00 94.12 200 THR A N 1
ATOM 1501 C CA . THR A 1 200 ? -29.963 -4.860 50.593 1.00 94.12 200 THR A CA 1
ATOM 1502 C C . THR A 1 200 ? -29.053 -3.791 50.000 1.00 94.12 200 THR A C 1
ATOM 1504 O O . THR A 1 200 ? -28.697 -3.885 48.828 1.00 94.12 200 THR A O 1
ATOM 1507 N N . SER A 1 201 ? -28.595 -2.826 50.801 1.00 93.12 201 SER A N 1
ATOM 1508 C CA . SER A 1 201 ? -27.656 -1.792 50.347 1.00 93.12 201 SER A CA 1
ATOM 1509 C C . SER A 1 201 ? -26.322 -2.389 49.894 1.00 93.12 201 SER A C 1
ATOM 1511 O O . SER A 1 201 ? -25.790 -1.983 48.861 1.00 93.12 201 SER A O 1
ATOM 1513 N N . PHE A 1 202 ? -25.804 -3.385 50.622 1.00 94.06 202 PHE A N 1
ATOM 1514 C CA . PHE A 1 202 ? -24.590 -4.107 50.240 1.00 94.06 202 PHE A CA 1
ATOM 1515 C C . PHE A 1 202 ? -24.768 -4.871 48.922 1.00 94.06 202 PHE A C 1
ATOM 1517 O O . PHE A 1 202 ? -23.929 -4.741 48.032 1.00 94.06 202 PHE A O 1
ATOM 1524 N N . HIS A 1 203 ? -25.874 -5.606 48.756 1.00 94.56 203 HIS A N 1
ATOM 1525 C CA . HIS A 1 203 ? -26.167 -6.326 47.513 1.00 94.56 203 HIS A CA 1
ATOM 1526 C C . HIS A 1 203 ? -26.310 -5.381 46.315 1.00 94.56 203 HIS A C 1
ATOM 1528 O O . HIS A 1 203 ? -25.677 -5.603 45.286 1.00 94.56 203 HIS A O 1
ATOM 1534 N N . VAL A 1 204 ? -27.053 -4.279 46.465 1.00 94.62 204 VAL A N 1
ATOM 1535 C CA . VAL A 1 204 ? -27.219 -3.276 45.400 1.00 94.62 204 VAL A CA 1
ATOM 1536 C C . VAL A 1 204 ? -25.883 -2.631 45.030 1.00 94.62 204 VAL A C 1
ATOM 1538 O O . VAL A 1 204 ? -25.614 -2.396 43.851 1.00 94.62 204 VAL A O 1
ATOM 1541 N N . TYR A 1 205 ? -25.029 -2.332 46.013 1.00 94.94 205 TYR A N 1
ATOM 1542 C CA . TYR A 1 205 ? -23.691 -1.809 45.744 1.00 94.94 205 TYR A CA 1
ATOM 1543 C C . TYR A 1 205 ? -22.841 -2.827 44.978 1.00 94.94 205 TYR A C 1
ATOM 1545 O O . TYR A 1 205 ? -22.262 -2.480 43.949 1.00 94.94 205 TYR A O 1
ATOM 1553 N N . HIS A 1 206 ? -22.822 -4.083 45.431 1.00 96.00 206 HIS A N 1
ATOM 1554 C CA . HIS A 1 206 ? -22.069 -5.159 44.795 1.00 96.00 206 HIS A CA 1
ATOM 1555 C C . HIS A 1 206 ? -22.491 -5.362 43.334 1.00 96.00 206 HIS A C 1
ATOM 1557 O O . HIS A 1 206 ? -21.653 -5.264 42.438 1.00 96.00 206 HIS A O 1
ATOM 1563 N N . GLU A 1 207 ? -23.791 -5.514 43.070 1.00 96.00 207 GLU A N 1
ATOM 1564 C CA . GLU A 1 207 ? -24.332 -5.668 41.712 1.00 96.00 207 GLU A CA 1
ATOM 1565 C C . GLU A 1 207 ? -23.961 -4.489 40.803 1.00 96.00 207 GLU A C 1
ATOM 1567 O O . GLU A 1 207 ? -23.573 -4.677 39.648 1.00 96.00 207 GLU A O 1
ATOM 1572 N N . ARG A 1 208 ? -24.015 -3.252 41.320 1.00 94.94 208 ARG A N 1
ATOM 1573 C CA . ARG A 1 208 ? -23.605 -2.060 40.559 1.00 94.94 208 ARG A CA 1
ATOM 1574 C C . ARG A 1 208 ? -22.116 -2.073 40.236 1.00 94.94 208 ARG A C 1
ATOM 1576 O O . ARG A 1 208 ? -21.739 -1.703 39.123 1.00 94.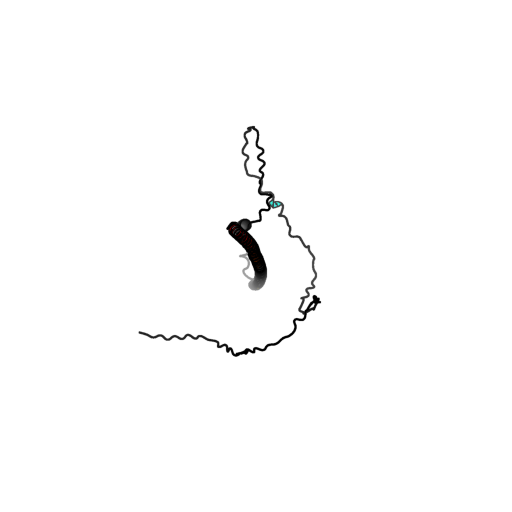94 208 ARG A O 1
ATOM 1583 N N . THR A 1 209 ? -21.271 -2.487 41.180 1.00 95.38 209 THR A N 1
ATOM 1584 C CA . THR A 1 209 ? -19.825 -2.586 40.943 1.00 95.38 209 THR A CA 1
ATOM 1585 C C . THR A 1 209 ? -19.488 -3.676 39.933 1.00 95.38 209 THR A C 1
ATOM 1587 O O . THR A 1 209 ? -18.704 -3.425 39.019 1.00 95.38 209 THR A O 1
ATOM 1590 N N . GLU A 1 210 ? -20.133 -4.840 40.009 1.00 96.12 210 GLU A N 1
ATOM 1591 C CA . GLU A 1 210 ? -19.944 -5.924 39.042 1.00 96.12 210 GLU A CA 1
ATOM 1592 C C . GLU A 1 210 ? -20.397 -5.509 37.641 1.00 96.12 210 GLU A C 1
ATOM 1594 O O . GLU A 1 210 ? -19.652 -5.672 36.670 1.00 96.12 210 GLU A O 1
ATOM 1599 N N . ALA A 1 211 ? -21.570 -4.880 37.529 1.00 95.19 211 ALA A N 1
ATOM 1600 C CA . ALA A 1 211 ? -22.067 -4.357 36.262 1.00 95.19 211 ALA A CA 1
ATOM 1601 C C . ALA A 1 211 ? -21.100 -3.325 35.653 1.00 95.19 211 ALA A C 1
ATOM 1603 O O . ALA A 1 211 ? -20.799 -3.381 34.456 1.00 95.19 211 ALA A O 1
ATOM 1604 N N . ALA A 1 212 ? -20.556 -2.417 36.470 1.00 94.50 212 ALA A N 1
ATOM 1605 C CA . ALA A 1 212 ? -19.569 -1.439 36.021 1.00 94.50 212 ALA A CA 1
ATOM 1606 C C . ALA A 1 212 ? -18.272 -2.106 35.527 1.00 94.50 212 ALA A C 1
ATOM 1608 O O . ALA A 1 212 ? -17.742 -1.724 34.479 1.00 94.50 212 ALA A O 1
ATOM 1609 N N . VAL A 1 213 ? -17.784 -3.134 36.230 1.00 95.12 213 VAL A N 1
ATOM 1610 C CA . VAL A 1 213 ? -16.594 -3.901 35.827 1.00 95.12 213 VAL A CA 1
ATOM 1611 C C . VAL A 1 213 ? -16.822 -4.610 34.491 1.00 95.12 213 VAL A C 1
ATOM 1613 O O . VAL A 1 213 ? -15.957 -4.543 33.617 1.00 95.12 213 VAL A O 1
ATOM 1616 N N . ILE A 1 214 ? -17.987 -5.225 34.278 1.00 96.44 214 ILE A N 1
ATOM 1617 C CA . ILE A 1 214 ? -18.324 -5.897 33.012 1.00 96.44 214 ILE A CA 1
ATOM 1618 C C . ILE A 1 214 ? -18.324 -4.901 31.845 1.00 96.44 214 ILE A C 1
ATOM 1620 O O . ILE A 1 214 ? -17.752 -5.176 30.785 1.00 96.44 214 ILE A O 1
ATOM 1624 N N . VAL A 1 215 ? -18.922 -3.719 32.032 1.00 96.56 215 VAL A N 1
ATOM 1625 C CA . VAL A 1 215 ? -18.924 -2.652 31.018 1.00 96.56 215 VAL A CA 1
ATOM 1626 C C . VAL A 1 215 ? -17.495 -2.211 30.696 1.00 96.56 215 VAL A C 1
ATOM 1628 O O . VAL A 1 215 ? -17.124 -2.118 29.522 1.00 96.56 215 VAL A O 1
ATOM 1631 N N . LEU A 1 216 ? -16.664 -2.007 31.719 1.00 95.38 216 LEU A N 1
ATOM 1632 C CA . LEU A 1 216 ? -15.266 -1.624 31.548 1.00 95.38 216 LEU A CA 1
ATOM 1633 C C . LEU A 1 216 ? -14.473 -2.697 30.781 1.00 95.38 216 LEU A C 1
ATOM 1635 O O . LEU A 1 216 ? -13.788 -2.386 29.804 1.00 95.38 216 LEU A O 1
ATOM 1639 N N . GLN A 1 217 ? -14.615 -3.969 31.158 1.00 96.69 217 GLN A N 1
ATOM 1640 C CA . GLN A 1 217 ? -13.980 -5.096 30.470 1.00 96.69 217 GLN A CA 1
ATOM 1641 C C . GLN A 1 217 ? -14.413 -5.186 29.003 1.00 96.69 217 GLN A C 1
ATOM 1643 O O . GLN A 1 217 ? -13.572 -5.374 28.120 1.00 96.69 217 GLN A O 1
ATOM 1648 N N . LYS A 1 218 ? -15.708 -5.002 28.716 1.00 96.69 218 LYS A N 1
ATOM 1649 C CA . LYS A 1 218 ? -16.233 -4.959 27.344 1.00 96.69 218 LYS A CA 1
ATOM 1650 C C . LYS A 1 218 ? -15.576 -3.842 26.532 1.00 96.69 218 LYS A C 1
ATOM 1652 O O . LYS A 1 218 ? -15.167 -4.076 25.392 1.00 96.69 218 LYS A O 1
ATOM 1657 N N . HIS A 1 219 ? -15.426 -2.649 27.109 1.00 95.62 219 HIS A N 1
ATOM 1658 C CA . HIS A 1 219 ? -14.748 -1.536 26.447 1.00 95.62 219 HIS A CA 1
ATOM 1659 C C . HIS A 1 219 ? -13.278 -1.837 26.150 1.00 95.62 219 HIS A C 1
ATOM 1661 O O . HIS A 1 219 ? -12.840 -1.596 25.021 1.00 95.62 219 HIS A O 1
ATOM 1667 N N . PHE A 1 220 ? -12.536 -2.406 27.105 1.00 97.62 220 PHE A N 1
ATOM 1668 C CA . PHE A 1 220 ? -11.137 -2.783 26.898 1.00 97.62 220 PHE A CA 1
ATOM 1669 C C . PHE A 1 220 ? -10.977 -3.859 25.826 1.00 97.62 220 PHE A C 1
ATOM 1671 O O . PHE A 1 220 ? -10.167 -3.689 24.917 1.00 97.62 220 PHE A O 1
ATOM 1678 N N . ARG A 1 221 ? -11.792 -4.920 25.856 1.00 96.94 221 ARG A N 1
ATOM 1679 C CA . ARG A 1 221 ? -11.774 -5.964 24.816 1.00 96.94 221 ARG A CA 1
ATOM 1680 C C . ARG A 1 221 ? -12.054 -5.380 23.432 1.00 96.94 221 ARG A C 1
ATOM 1682 O O . ARG A 1 221 ? -11.327 -5.659 22.483 1.00 96.94 221 ARG A O 1
ATOM 1689 N N . GLY A 1 222 ? -13.052 -4.501 23.325 1.00 97.25 222 GLY A N 1
ATOM 1690 C CA . GLY A 1 222 ? -13.347 -3.798 22.077 1.00 97.25 222 GLY A CA 1
ATOM 1691 C C . GLY A 1 222 ? -12.210 -2.875 21.619 1.00 97.25 222 GLY A C 1
ATOM 1692 O O . GLY A 1 222 ? -11.946 -2.775 20.423 1.00 97.25 222 GLY A O 1
ATOM 1693 N N . ALA A 1 223 ? -11.523 -2.205 22.547 1.00 95.69 223 ALA A N 1
ATOM 1694 C CA . ALA A 1 223 ? -10.371 -1.364 22.232 1.00 95.69 223 ALA A CA 1
ATOM 1695 C C . ALA A 1 223 ? -9.188 -2.189 21.703 1.00 95.69 223 ALA A C 1
ATOM 1697 O O . ALA A 1 223 ? -8.604 -1.813 20.689 1.00 95.69 223 ALA A O 1
ATOM 1698 N N . ILE A 1 224 ? -8.895 -3.332 22.330 1.00 96.56 224 ILE A N 1
ATOM 1699 C CA . ILE A 1 224 ? -7.854 -4.268 21.886 1.00 96.56 224 ILE A CA 1
ATOM 1700 C C . ILE A 1 224 ? -8.170 -4.785 20.477 1.00 96.56 224 ILE A C 1
ATOM 1702 O O . ILE A 1 224 ? -7.324 -4.679 19.593 1.00 96.56 224 ILE A O 1
ATOM 1706 N N . ALA A 1 225 ? -9.403 -5.239 20.229 1.00 97.50 225 ALA A N 1
ATOM 1707 C CA . ALA A 1 225 ? -9.815 -5.736 18.915 1.00 97.50 225 ALA A CA 1
ATOM 1708 C C . ALA A 1 225 ? -9.678 -4.671 17.808 1.00 97.50 225 ALA A C 1
ATOM 1710 O O . ALA A 1 225 ? -9.192 -4.956 16.713 1.00 97.50 225 ALA A O 1
ATOM 1711 N N . ARG A 1 226 ? -10.056 -3.414 18.089 1.00 97.25 226 ARG A N 1
ATOM 1712 C CA . ARG A 1 226 ? -9.871 -2.301 17.139 1.00 97.25 226 ARG A CA 1
ATOM 1713 C C . ARG A 1 226 ? -8.397 -1.985 16.899 1.00 97.25 226 ARG A C 1
ATOM 1715 O O . ARG A 1 226 ? -8.023 -1.724 15.758 1.00 97.25 226 ARG A O 1
ATOM 1722 N N . ALA A 1 227 ? -7.572 -2.009 17.944 1.00 96.38 227 ALA A N 1
ATOM 1723 C CA . ALA A 1 227 ? -6.137 -1.780 17.821 1.00 96.38 227 ALA A CA 1
ATOM 1724 C C . ALA A 1 227 ? -5.468 -2.870 16.972 1.00 96.38 227 ALA A C 1
ATOM 1726 O O . ALA A 1 227 ? -4.666 -2.562 16.094 1.00 96.38 227 ALA A O 1
ATOM 1727 N N . GLU A 1 228 ? -5.837 -4.133 17.174 1.00 97.94 228 GLU A N 1
ATOM 1728 C CA . GLU A 1 228 ? -5.332 -5.246 16.372 1.00 97.94 228 GLU A CA 1
ATOM 1729 C C . GLU A 1 228 ? -5.783 -5.146 14.908 1.00 97.94 228 GLU A C 1
ATOM 1731 O O . GLU A 1 228 ? -4.967 -5.270 13.995 1.00 97.94 228 GLU A O 1
ATOM 1736 N N . ALA A 1 229 ? -7.057 -4.829 14.663 1.00 97.31 229 ALA A N 1
ATOM 1737 C CA . ALA A 1 229 ? -7.558 -4.593 13.311 1.00 97.31 229 ALA A CA 1
ATOM 1738 C C . ALA A 1 229 ? -6.828 -3.429 12.615 1.00 97.31 229 ALA A C 1
ATOM 1740 O O . ALA A 1 229 ? -6.544 -3.507 11.418 1.00 97.31 229 ALA A O 1
ATOM 1741 N N . ALA A 1 230 ? -6.493 -2.364 13.350 1.00 97.00 230 ALA A N 1
ATOM 1742 C CA . ALA A 1 230 ? -5.703 -1.252 12.829 1.00 97.00 230 ALA A CA 1
ATOM 1743 C C . ALA A 1 230 ? -4.272 -1.683 12.460 1.00 97.00 230 ALA A C 1
ATOM 1745 O O . ALA A 1 230 ? -3.813 -1.338 11.371 1.00 97.00 230 ALA A O 1
ATOM 1746 N N . ARG A 1 231 ? -3.607 -2.496 13.296 1.00 98.12 231 ARG A N 1
ATOM 1747 C CA . ARG A 1 231 ? -2.279 -3.064 12.987 1.00 98.12 231 ARG A CA 1
ATOM 1748 C C . ARG A 1 231 ? -2.313 -3.924 11.726 1.00 98.12 231 ARG A C 1
ATOM 1750 O O . ARG A 1 231 ? -1.556 -3.665 10.802 1.00 98.12 231 ARG A O 1
ATOM 1757 N N . ARG A 1 232 ? -3.278 -4.845 11.610 1.00 97.94 232 ARG A N 1
ATOM 1758 C CA . ARG A 1 232 ? -3.432 -5.690 10.407 1.00 97.94 232 ARG A CA 1
ATOM 1759 C C . ARG A 1 232 ? -3.624 -4.866 9.129 1.00 97.94 232 ARG A C 1
ATOM 1761 O O . ARG A 1 232 ? -3.116 -5.230 8.071 1.00 97.94 232 ARG A O 1
ATOM 1768 N N . ARG A 1 233 ? -4.354 -3.744 9.205 1.00 96.69 233 ARG A N 1
ATOM 1769 C CA . ARG A 1 233 ? -4.492 -2.811 8.072 1.00 96.69 233 ARG A CA 1
ATOM 1770 C C . ARG A 1 233 ? -3.157 -2.154 7.719 1.00 96.69 233 ARG A C 1
ATOM 1772 O O . ARG A 1 233 ? -2.840 -2.073 6.537 1.00 96.69 233 ARG A O 1
ATOM 1779 N N . GLN A 1 234 ? -2.387 -1.712 8.713 1.00 96.75 234 GLN A N 1
ATOM 1780 C CA . GLN A 1 234 ? -1.0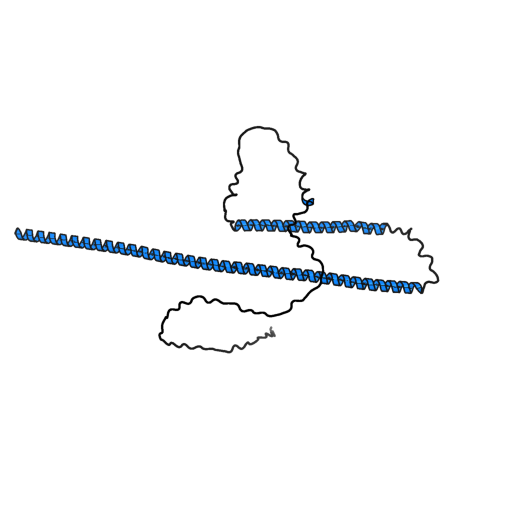57 -1.132 8.499 1.00 96.75 234 GLN A CA 1
ATOM 1781 C C . GLN A 1 234 ? -0.090 -2.147 7.881 1.00 96.75 234 GLN A C 1
ATOM 1783 O O . GLN A 1 234 ? 0.551 -1.827 6.883 1.00 96.75 234 GLN A O 1
ATOM 1788 N N . ASP A 1 235 ? -0.059 -3.380 8.384 1.00 97.31 235 ASP A N 1
ATOM 1789 C CA . ASP A 1 235 ? 0.787 -4.447 7.841 1.00 97.31 235 ASP A CA 1
ATOM 1790 C C . ASP A 1 235 ? 0.447 -4.733 6.375 1.00 97.31 235 ASP A C 1
ATOM 1792 O O . ASP A 1 235 ? 1.336 -4.827 5.531 1.00 97.31 235 ASP A O 1
ATOM 1796 N N . LYS A 1 236 ? -0.849 -4.778 6.035 1.00 97.06 236 LYS A N 1
ATOM 1797 C CA . LYS A 1 236 ? -1.299 -4.951 4.648 1.00 97.06 236 LYS A CA 1
ATOM 1798 C C . LYS A 1 236 ? -0.857 -3.795 3.743 1.00 97.06 236 LYS A C 1
ATOM 1800 O O . LYS A 1 236 ? -0.472 -4.034 2.600 1.00 97.06 236 LYS A O 1
ATOM 1805 N N . ILE A 1 237 ? -0.888 -2.555 4.238 1.00 96.69 237 ILE A N 1
ATOM 1806 C CA . ILE A 1 237 ? -0.396 -1.382 3.497 1.00 96.69 237 ILE A CA 1
ATOM 1807 C C . ILE A 1 237 ? 1.116 -1.493 3.265 1.00 96.69 237 ILE A C 1
ATOM 1809 O O . ILE A 1 237 ? 1.577 -1.268 2.148 1.00 96.69 237 ILE A O 1
ATOM 1813 N N . LEU A 1 238 ? 1.887 -1.877 4.285 1.00 97.00 238 LEU A N 1
ATOM 1814 C CA . LEU A 1 238 ? 3.336 -2.054 4.167 1.00 97.00 238 LEU A CA 1
ATOM 1815 C C . LEU A 1 238 ? 3.698 -3.173 3.182 1.00 97.00 238 LEU A C 1
ATOM 1817 O O . LEU A 1 238 ? 4.563 -2.973 2.331 1.00 97.00 238 LEU A O 1
ATOM 1821 N N . GLN A 1 239 ? 2.996 -4.308 3.235 1.00 97.25 239 GLN A N 1
ATOM 1822 C CA . GLN A 1 239 ? 3.166 -5.401 2.274 1.00 97.25 239 GLN A CA 1
ATOM 1823 C C . GLN A 1 239 ? 2.862 -4.946 0.842 1.00 97.25 239 GLN A C 1
ATOM 1825 O O . GLN A 1 239 ? 3.656 -5.184 -0.065 1.00 97.25 239 GLN A O 1
ATOM 1830 N N . MET A 1 240 ? 1.749 -4.237 0.633 1.00 96.56 240 MET A N 1
ATOM 1831 C CA . MET A 1 240 ? 1.387 -3.720 -0.688 1.00 96.56 240 MET A CA 1
ATOM 1832 C C . MET A 1 240 ? 2.435 -2.731 -1.216 1.00 96.56 240 MET A C 1
ATOM 1834 O O . MET A 1 240 ? 2.845 -2.828 -2.371 1.00 96.56 240 MET A O 1
ATOM 1838 N N . ASN A 1 241 ? 2.927 -1.826 -0.366 1.00 96.88 241 ASN A N 1
ATOM 1839 C CA . ASN A 1 241 ? 3.985 -0.884 -0.732 1.00 96.88 241 ASN A CA 1
ATOM 1840 C C . ASN A 1 241 ? 5.295 -1.596 -1.092 1.00 96.88 241 ASN A C 1
ATOM 1842 O O . ASN A 1 241 ? 5.961 -1.187 -2.042 1.00 96.88 241 ASN A O 1
ATOM 1846 N N . SER A 1 242 ? 5.648 -2.670 -0.382 1.00 96.94 242 SER A N 1
ATOM 1847 C CA . SER A 1 242 ? 6.823 -3.488 -0.696 1.00 96.94 242 SER A CA 1
ATOM 1848 C C . SER A 1 242 ? 6.716 -4.124 -2.087 1.00 96.94 242 SER A C 1
ATOM 1850 O O . SER A 1 242 ? 7.644 -3.991 -2.884 1.00 96.94 242 SER A O 1
ATOM 1852 N N . VAL A 1 243 ? 5.563 -4.710 -2.429 1.00 97.50 243 VAL A N 1
ATOM 1853 C CA . VAL A 1 243 ? 5.319 -5.288 -3.764 1.00 97.50 243 VAL A CA 1
ATOM 1854 C C . VAL A 1 243 ? 5.373 -4.214 -4.858 1.00 97.50 243 VAL A C 1
ATOM 1856 O O . VAL A 1 243 ? 5.966 -4.420 -5.920 1.00 97.50 243 VAL A O 1
ATOM 1859 N N . ILE A 1 244 ? 4.799 -3.034 -4.611 1.00 95.75 244 ILE A N 1
ATOM 1860 C CA . ILE A 1 244 ? 4.859 -1.909 -5.558 1.00 95.75 244 ILE A CA 1
ATOM 1861 C C . ILE A 1 244 ? 6.315 -1.463 -5.777 1.00 95.75 244 ILE A C 1
ATOM 1863 O O . ILE A 1 244 ? 6.741 -1.260 -6.913 1.00 95.75 244 ILE A O 1
ATOM 1867 N N . GLN A 1 245 ? 7.116 -1.356 -4.716 1.00 96.69 245 GLN A N 1
ATOM 1868 C CA . GLN A 1 245 ? 8.528 -0.986 -4.845 1.00 96.69 245 GLN A CA 1
ATOM 1869 C C . GLN A 1 245 ? 9.342 -2.031 -5.615 1.00 96.69 245 GLN A C 1
ATOM 1871 O O . GLN A 1 245 ? 10.173 -1.668 -6.454 1.00 96.69 245 GLN A O 1
ATOM 1876 N N . GLU A 1 246 ? 9.099 -3.318 -5.375 1.00 97.56 246 GLU A N 1
ATOM 1877 C CA . GLU A 1 246 ? 9.773 -4.399 -6.094 1.00 97.56 246 GLU A CA 1
ATOM 1878 C C . GLU A 1 246 ? 9.418 -4.383 -7.589 1.00 97.56 246 GLU A C 1
ATOM 1880 O O . GLU A 1 246 ? 10.305 -4.433 -8.448 1.00 97.56 246 GLU A O 1
ATOM 1885 N N . THR A 1 247 ? 8.133 -4.235 -7.921 1.00 97.56 247 THR A N 1
ATOM 1886 C CA . THR A 1 247 ? 7.674 -4.166 -9.317 1.00 97.56 247 THR A CA 1
ATOM 1887 C C . THR A 1 247 ? 8.238 -2.942 -10.041 1.00 97.56 247 THR A C 1
ATOM 1889 O O . THR A 1 247 ? 8.722 -3.077 -11.169 1.00 97.56 247 THR A O 1
ATOM 1892 N N . HIS A 1 248 ? 8.281 -1.774 -9.391 1.00 97.19 248 HIS A N 1
ATOM 1893 C CA . HIS A 1 248 ? 8.912 -0.566 -9.935 1.00 97.19 248 HIS A CA 1
ATOM 1894 C C . HIS A 1 248 ? 10.415 -0.761 -10.173 1.00 97.19 248 HIS A C 1
ATOM 1896 O O . HIS A 1 248 ? 10.927 -0.410 -11.239 1.00 97.19 248 HIS A O 1
ATOM 1902 N N . SER A 1 249 ? 11.119 -1.374 -9.219 1.00 97.69 249 SER A N 1
ATOM 1903 C CA . SER A 1 249 ? 12.550 -1.672 -9.340 1.00 97.69 249 SER A CA 1
ATOM 1904 C C . SER A 1 249 ? 12.823 -2.622 -10.508 1.00 97.69 249 SER A C 1
ATOM 1906 O O . SER A 1 249 ? 13.715 -2.384 -11.325 1.00 97.69 249 SER A O 1
ATOM 1908 N N . ARG A 1 250 ? 12.003 -3.667 -10.658 1.00 97.94 250 ARG A N 1
ATOM 1909 C CA . ARG A 1 250 ? 12.106 -4.628 -11.762 1.00 97.94 250 ARG A CA 1
ATOM 1910 C C . ARG A 1 250 ? 11.810 -3.985 -13.118 1.00 97.94 250 ARG A C 1
ATOM 1912 O O . ARG A 1 250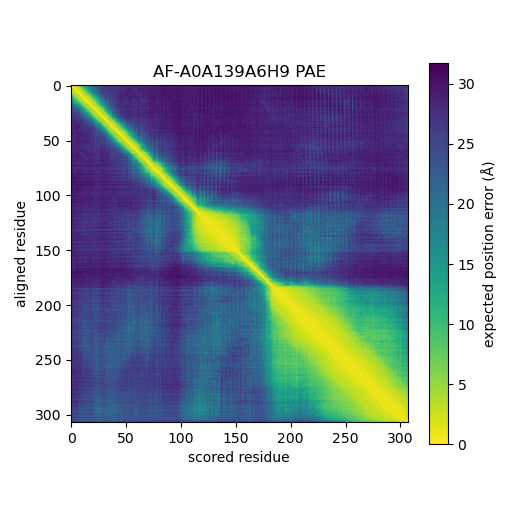 ? 12.525 -4.246 -14.088 1.00 97.94 250 ARG A O 1
ATOM 1919 N N . ALA A 1 251 ? 10.800 -3.120 -13.194 1.00 97.38 251 ALA A N 1
ATOM 1920 C CA . ALA A 1 251 ? 10.492 -2.358 -14.401 1.00 97.38 251 ALA A CA 1
ATOM 1921 C C . ALA A 1 251 ? 11.655 -1.429 -14.792 1.00 97.38 251 ALA A C 1
ATOM 1923 O O . ALA A 1 251 ? 12.073 -1.420 -15.952 1.00 97.38 251 ALA A O 1
ATOM 1924 N N . ALA A 1 252 ? 12.243 -0.720 -13.823 1.00 97.69 252 ALA A N 1
ATOM 1925 C CA . ALA A 1 252 ? 13.396 0.146 -14.052 1.00 97.69 252 ALA A CA 1
ATOM 1926 C C . ALA A 1 252 ? 14.609 -0.635 -14.586 1.00 97.69 252 ALA A C 1
ATOM 1928 O O . ALA A 1 252 ? 15.222 -0.224 -15.575 1.00 97.69 252 ALA A O 1
ATOM 1929 N N . LEU A 1 253 ? 14.921 -1.797 -14.000 1.00 98.06 253 LEU A N 1
ATOM 1930 C CA . LEU A 1 253 ? 16.000 -2.670 -14.477 1.00 98.06 253 LEU A CA 1
ATOM 1931 C C . LEU A 1 253 ? 15.760 -3.162 -15.911 1.00 98.06 253 LEU A C 1
ATOM 1933 O O . LEU A 1 253 ? 16.688 -3.177 -16.725 1.00 98.06 253 LEU A O 1
ATOM 1937 N N . ASN A 1 254 ? 14.519 -3.512 -16.256 1.00 98.50 254 ASN A N 1
ATOM 1938 C CA . ASN A 1 254 ? 14.163 -3.912 -17.616 1.00 98.50 254 ASN A CA 1
ATOM 1939 C C . ASN A 1 254 ? 14.372 -2.773 -18.623 1.00 98.50 254 ASN A C 1
ATOM 1941 O O . ASN A 1 254 ? 14.994 -2.988 -19.666 1.00 98.50 254 ASN A O 1
ATOM 1945 N N . ILE A 1 255 ? 13.929 -1.555 -18.297 1.00 97.88 255 ILE A N 1
ATOM 1946 C CA . ILE A 1 255 ? 14.141 -0.369 -19.142 1.00 97.88 255 ILE A CA 1
ATOM 1947 C C . ILE A 1 255 ? 15.641 -0.120 -19.342 1.00 97.88 255 ILE A C 1
ATOM 1949 O O . ILE A 1 255 ? 16.100 0.038 -20.476 1.00 97.88 255 ILE A O 1
ATOM 1953 N N . GLN A 1 256 ? 16.430 -0.156 -18.265 1.00 97.75 256 GLN A N 1
ATOM 1954 C CA . GLN A 1 256 ? 17.881 0.020 -18.338 1.00 97.75 256 GLN A CA 1
ATOM 1955 C C . GLN A 1 256 ? 18.546 -1.040 -19.224 1.00 97.75 256 GLN A C 1
ATOM 1957 O O . GLN A 1 256 ? 19.415 -0.711 -20.035 1.00 97.75 256 GLN A O 1
ATOM 1962 N N . ARG A 1 257 ? 18.133 -2.309 -19.114 1.00 98.31 257 ARG A N 1
ATOM 1963 C CA . ARG A 1 257 ? 18.647 -3.404 -19.948 1.00 98.31 257 ARG A CA 1
ATOM 1964 C C . ARG A 1 257 ? 18.361 -3.162 -21.429 1.00 98.31 257 ARG A C 1
ATOM 1966 O O . ARG A 1 257 ? 19.269 -3.286 -22.254 1.00 98.31 257 ARG A O 1
ATOM 1973 N N . VAL A 1 258 ? 17.127 -2.789 -21.766 1.00 98.31 258 VAL A N 1
ATOM 1974 C CA . VAL A 1 258 ? 16.729 -2.484 -23.149 1.00 98.31 258 VAL A CA 1
ATOM 1975 C C . VAL A 1 258 ? 17.526 -1.300 -23.691 1.00 98.31 258 VAL A C 1
ATOM 1977 O O . VAL A 1 258 ? 18.063 -1.384 -24.798 1.00 98.31 258 VAL A O 1
ATOM 1980 N N . PHE A 1 259 ? 17.676 -0.235 -22.900 1.00 98.50 259 PHE A N 1
ATOM 1981 C CA . PHE A 1 259 ? 18.430 0.954 -23.286 1.00 98.50 259 PHE A CA 1
ATOM 1982 C C . PHE A 1 259 ? 19.914 0.649 -23.532 1.00 98.50 259 PHE A C 1
ATOM 1984 O O . PHE A 1 259 ? 20.459 1.021 -24.572 1.00 98.50 259 PHE A O 1
ATOM 1991 N N . ARG A 1 260 ? 20.562 -0.112 -22.639 1.00 98.00 260 ARG A N 1
ATOM 1992 C CA . ARG A 1 260 ? 21.949 -0.577 -22.832 1.00 98.00 260 ARG A CA 1
ATOM 1993 C C . ARG A 1 260 ? 22.093 -1.394 -24.118 1.00 98.00 260 ARG A C 1
ATOM 1995 O O . ARG A 1 260 ? 23.025 -1.165 -24.888 1.00 98.00 260 ARG A O 1
ATOM 2002 N N . GLY A 1 261 ? 21.142 -2.288 -24.394 1.00 98.25 261 GLY A N 1
ATOM 2003 C CA . GLY A 1 261 ? 21.106 -3.052 -25.642 1.00 98.25 261 GLY A CA 1
ATOM 2004 C C . GLY A 1 261 ? 20.931 -2.169 -26.883 1.00 98.25 261 GLY A C 1
ATOM 2005 O O . GLY A 1 261 ? 21.602 -2.381 -27.893 1.00 98.25 261 GLY A O 1
ATOM 2006 N N . HIS A 1 262 ? 20.070 -1.152 -26.815 1.00 98.44 262 HIS A N 1
ATOM 2007 C CA . HIS A 1 262 ? 19.882 -0.187 -27.898 1.00 98.44 262 HIS A CA 1
ATOM 2008 C C . HIS A 1 262 ? 21.171 0.595 -28.190 1.00 98.44 262 HIS A C 1
ATOM 2010 O O . HIS A 1 262 ? 21.573 0.694 -29.349 1.00 98.44 262 HIS A O 1
ATOM 2016 N N . LEU A 1 263 ? 21.861 1.085 -27.155 1.00 98.12 263 LEU A N 1
ATOM 2017 C CA . LEU A 1 263 ? 23.140 1.780 -27.310 1.00 98.12 263 LEU A CA 1
ATOM 2018 C C . LEU A 1 263 ? 24.210 0.890 -27.953 1.00 98.12 263 LEU A C 1
ATOM 2020 O O . LEU A 1 263 ? 24.910 1.343 -28.859 1.00 98.12 263 LEU A O 1
ATOM 2024 N N . ALA A 1 264 ? 24.318 -0.372 -27.528 1.00 98.38 264 ALA A N 1
ATOM 2025 C CA . ALA A 1 264 ? 25.261 -1.327 -28.109 1.00 98.38 264 ALA A CA 1
ATOM 2026 C C . ALA A 1 264 ? 24.985 -1.560 -29.604 1.00 98.38 264 ALA A C 1
ATOM 2028 O O . ALA A 1 264 ? 25.894 -1.436 -30.425 1.00 98.38 264 ALA A O 1
ATOM 2029 N N . ARG A 1 265 ? 23.719 -1.800 -29.976 1.00 98.38 265 ARG A N 1
ATOM 2030 C CA . ARG A 1 265 ? 23.309 -1.948 -31.383 1.00 98.38 265 ARG A CA 1
ATOM 2031 C C . ARG A 1 265 ? 23.602 -0.694 -32.201 1.00 98.38 265 ARG A C 1
ATOM 2033 O O . ARG A 1 265 ? 24.149 -0.790 -33.294 1.00 98.38 265 ARG A O 1
ATOM 2040 N N . ARG A 1 266 ? 23.298 0.490 -31.664 1.00 98.31 266 ARG A N 1
ATOM 2041 C CA . ARG A 1 266 ? 23.571 1.766 -32.339 1.00 98.31 266 ARG A CA 1
ATOM 2042 C C . ARG A 1 266 ? 25.067 1.962 -32.595 1.00 98.31 266 ARG A C 1
ATOM 2044 O O . ARG A 1 266 ? 25.443 2.336 -33.702 1.00 98.31 266 ARG A O 1
ATOM 2051 N N . ARG A 1 267 ? 25.921 1.673 -31.606 1.00 98.12 267 ARG A N 1
ATOM 2052 C CA . ARG A 1 267 ? 27.386 1.715 -31.764 1.00 98.12 267 ARG A CA 1
ATOM 2053 C C . ARG A 1 267 ? 27.866 0.739 -32.833 1.00 98.12 267 ARG A C 1
ATOM 2055 O O . ARG A 1 267 ? 28.664 1.120 -33.681 1.00 98.12 267 ARG A O 1
ATOM 2062 N N . TYR A 1 268 ? 27.345 -0.485 -32.827 1.00 98.31 268 TYR A N 1
ATOM 2063 C CA . TYR A 1 268 ? 27.695 -1.498 -33.818 1.00 98.31 268 TYR A CA 1
ATOM 2064 C C . TYR A 1 268 ? 27.356 -1.059 -35.250 1.00 98.31 268 TYR A C 1
ATOM 2066 O O . TYR A 1 268 ? 28.198 -1.159 -36.138 1.00 98.31 268 TYR A O 1
ATOM 2074 N N . VAL A 1 269 ? 26.171 -0.480 -35.470 1.00 98.12 269 VAL A N 1
ATOM 2075 C CA . VAL A 1 269 ? 25.779 0.057 -36.786 1.00 98.12 269 VAL A CA 1
ATOM 2076 C C . VAL A 1 269 ? 26.727 1.167 -37.251 1.00 98.12 269 VAL A C 1
ATOM 2078 O O . VAL A 1 269 ? 27.103 1.197 -38.420 1.00 98.12 269 VAL A O 1
ATOM 2081 N N . ILE A 1 270 ? 27.148 2.064 -36.353 1.00 97.94 270 ILE A N 1
ATOM 2082 C CA . ILE A 1 270 ? 28.129 3.113 -36.680 1.00 97.94 270 ILE A CA 1
ATOM 2083 C C . ILE A 1 270 ? 29.470 2.488 -37.089 1.00 97.94 270 ILE A C 1
ATOM 2085 O O . ILE A 1 270 ? 30.044 2.886 -38.098 1.00 97.94 270 ILE A O 1
ATOM 2089 N N . LEU A 1 271 ? 29.947 1.480 -36.352 1.00 98.19 271 LEU A N 1
ATOM 2090 C CA . LEU A 1 271 ? 31.190 0.777 -36.683 1.00 98.19 271 LEU A CA 1
ATOM 2091 C C . LEU A 1 271 ? 31.117 0.078 -38.045 1.00 98.19 271 LEU A C 1
ATOM 2093 O O . LEU A 1 271 ? 32.073 0.158 -38.814 1.00 98.19 271 LEU A O 1
ATOM 2097 N N . LEU A 1 272 ? 29.988 -0.558 -38.374 1.00 97.81 272 LEU A N 1
ATOM 2098 C CA . LEU A 1 272 ? 29.783 -1.171 -39.688 1.00 97.81 272 LEU A CA 1
ATOM 2099 C C . LEU A 1 272 ? 29.823 -0.138 -40.819 1.00 97.81 272 LEU A C 1
ATOM 2101 O O . LEU A 1 272 ? 30.498 -0.368 -41.820 1.00 97.81 272 LEU A O 1
ATOM 2105 N N . LYS A 1 273 ? 29.161 1.013 -40.649 1.00 97.69 273 LYS A N 1
ATOM 2106 C CA . LYS A 1 273 ? 29.209 2.110 -41.631 1.00 97.69 273 LYS A CA 1
ATOM 2107 C C . LYS A 1 273 ? 30.631 2.634 -41.821 1.00 97.69 273 LYS A C 1
ATOM 2109 O O . LYS A 1 273 ? 31.090 2.755 -42.950 1.00 97.69 273 LYS A O 1
ATOM 2114 N N . ASN A 1 274 ? 31.352 2.866 -40.724 1.00 97.06 274 ASN A N 1
ATOM 2115 C CA . ASN A 1 274 ? 32.739 3.327 -40.776 1.00 97.06 274 ASN A CA 1
ATOM 2116 C C . ASN A 1 274 ? 33.653 2.310 -41.473 1.00 97.06 274 ASN A C 1
ATOM 2118 O O . ASN A 1 274 ? 34.521 2.700 -42.251 1.00 97.06 274 ASN A O 1
ATOM 2122 N N . ARG A 1 275 ? 33.447 1.010 -41.229 1.00 97.38 275 ARG A N 1
ATOM 2123 C CA . ARG A 1 275 ? 34.178 -0.063 -41.913 1.00 97.38 275 ARG A CA 1
ATOM 2124 C C . ARG A 1 275 ? 33.894 -0.067 -43.414 1.00 97.38 275 ARG A C 1
ATOM 2126 O O . ARG A 1 275 ? 34.839 -0.173 -44.188 1.00 97.38 275 ARG A O 1
ATOM 2133 N N . HIS A 1 276 ? 32.631 0.070 -43.813 1.00 96.69 276 HIS A N 1
ATOM 2134 C CA . HIS A 1 276 ? 32.249 0.143 -45.223 1.00 96.69 276 HIS A CA 1
ATOM 2135 C C . HIS A 1 276 ? 32.915 1.334 -45.919 1.00 96.69 276 HIS A C 1
ATOM 2137 O O . HIS A 1 276 ? 33.600 1.158 -46.921 1.00 96.69 276 HIS A O 1
ATOM 2143 N N . TRP A 1 277 ? 32.823 2.530 -45.329 1.00 96.19 277 TRP A N 1
ATOM 2144 C CA . TRP A 1 277 ? 33.482 3.727 -45.859 1.00 96.19 277 TRP A CA 1
ATOM 2145 C C . TRP A 1 277 ? 35.004 3.578 -45.942 1.00 96.19 277 TRP A C 1
ATOM 2147 O O . TRP A 1 277 ? 35.626 4.056 -46.889 1.00 96.19 277 TRP A O 1
ATOM 2157 N N . ALA A 1 278 ? 35.629 2.909 -44.971 1.00 96.25 278 ALA A N 1
ATOM 2158 C CA . ALA A 1 278 ? 37.057 2.614 -45.031 1.00 96.25 278 ALA A CA 1
ATOM 2159 C C . ALA A 1 278 ? 37.393 1.668 -46.197 1.00 96.25 278 ALA A C 1
ATOM 2161 O O . ALA A 1 278 ? 38.363 1.915 -46.911 1.00 96.25 278 ALA A O 1
ATOM 2162 N N . GLN A 1 279 ? 36.584 0.628 -46.428 1.00 97.00 279 GLN A N 1
ATOM 2163 C CA . GLN A 1 279 ? 36.755 -0.285 -47.562 1.00 97.00 279 GLN A CA 1
ATOM 2164 C C . GLN A 1 279 ? 36.601 0.437 -48.906 1.00 97.00 279 GLN A C 1
ATOM 2166 O O . GLN A 1 279 ? 37.465 0.289 -49.765 1.00 97.00 279 GLN A O 1
ATOM 2171 N N . GLU A 1 280 ? 35.578 1.279 -49.071 1.00 97.00 280 GLU A N 1
ATOM 2172 C CA . GLU A 1 280 ? 35.387 2.082 -50.289 1.00 97.00 280 GLU A CA 1
ATOM 2173 C C . GLU A 1 280 ? 36.580 3.006 -50.560 1.00 97.00 280 GLU A C 1
ATOM 2175 O O . GLU A 1 280 ? 37.055 3.103 -51.692 1.00 97.00 280 GLU A O 1
ATOM 2180 N N . ARG A 1 281 ? 37.124 3.647 -49.517 1.00 96.69 281 ARG A N 1
ATOM 2181 C CA . ARG A 1 281 ? 38.321 4.494 -49.641 1.00 96.69 281 ARG A CA 1
ATOM 2182 C C . ARG A 1 281 ? 39.560 3.698 -50.042 1.00 96.69 281 ARG A C 1
ATOM 2184 O O . ARG A 1 281 ? 40.347 4.200 -50.841 1.00 96.69 281 ARG A O 1
ATOM 2191 N N . LEU A 1 282 ? 39.737 2.489 -49.506 1.00 96.94 282 LEU A N 1
ATOM 2192 C CA . LEU A 1 282 ? 40.847 1.607 -49.875 1.00 96.94 282 LEU A CA 1
ATOM 2193 C C . LEU A 1 282 ? 40.738 1.150 -51.334 1.00 96.94 282 LEU A C 1
ATOM 2195 O O . LEU A 1 282 ? 41.723 1.233 -52.062 1.00 96.94 282 LEU A O 1
ATOM 2199 N N . VAL A 1 283 ? 39.545 0.752 -51.785 1.00 97.62 283 VAL A N 1
ATOM 2200 C CA . VAL A 1 283 ? 39.299 0.381 -53.188 1.00 97.62 283 VAL A CA 1
ATOM 2201 C C . VAL A 1 283 ? 39.554 1.572 -54.114 1.00 97.62 283 VAL A C 1
ATOM 2203 O O . VAL A 1 283 ? 40.284 1.444 -55.092 1.00 97.62 283 VAL A O 1
ATOM 2206 N N . ALA A 1 284 ? 39.041 2.760 -53.781 1.00 96.44 284 ALA A N 1
ATOM 2207 C CA . ALA A 1 284 ? 39.274 3.966 -54.574 1.00 96.44 284 ALA A CA 1
ATOM 2208 C C . ALA A 1 284 ? 40.762 4.355 -54.642 1.00 96.44 284 ALA A C 1
ATOM 2210 O O . ALA A 1 284 ? 41.232 4.824 -55.679 1.00 96.44 284 ALA A O 1
ATOM 2211 N N . ALA A 1 285 ? 41.514 4.171 -53.552 1.00 96.69 285 ALA A N 1
ATOM 2212 C CA . ALA A 1 285 ? 42.958 4.381 -53.546 1.00 96.69 285 ALA A CA 1
ATOM 2213 C C . ALA A 1 285 ? 43.677 3.366 -54.447 1.00 96.69 285 ALA A C 1
ATOM 2215 O O . ALA A 1 285 ? 44.537 3.764 -55.229 1.00 96.69 285 ALA A O 1
ATOM 2216 N N . HIS A 1 286 ? 43.284 2.091 -54.393 1.00 97.50 286 HIS A N 1
ATOM 2217 C CA . HIS A 1 286 ? 43.851 1.040 -55.234 1.00 97.50 286 HIS A CA 1
ATOM 2218 C C . HIS A 1 286 ? 43.639 1.322 -56.730 1.00 97.50 286 HIS A C 1
ATOM 2220 O O . HIS A 1 286 ? 44.609 1.362 -57.484 1.00 97.50 286 HIS A O 1
ATOM 2226 N N . VAL A 1 287 ? 42.414 1.667 -57.139 1.00 97.81 287 VAL A N 1
ATOM 2227 C CA . VAL A 1 287 ? 42.099 2.034 -58.534 1.00 97.81 287 VAL A CA 1
ATOM 2228 C C . VAL A 1 287 ? 42.936 3.230 -59.008 1.00 97.81 287 VAL A C 1
ATOM 2230 O O . VAL A 1 287 ? 43.454 3.227 -60.123 1.00 97.81 287 VAL A O 1
ATOM 2233 N N . LYS A 1 288 ? 43.136 4.250 -58.159 1.00 97.50 288 LYS A N 1
ATOM 2234 C CA . LYS A 1 288 ? 44.012 5.392 -58.485 1.00 97.50 288 LYS A CA 1
ATOM 2235 C C . LYS A 1 288 ? 45.466 4.968 -58.680 1.00 97.50 288 LYS A C 1
ATOM 2237 O O . LYS A 1 288 ? 46.124 5.483 -59.580 1.00 97.50 288 LYS A O 1
ATOM 2242 N N . THR A 1 289 ? 45.969 4.058 -57.844 1.00 97.38 289 THR A N 1
ATOM 2243 C CA . THR A 1 289 ? 47.337 3.545 -57.988 1.00 97.38 289 THR A CA 1
ATOM 2244 C C . THR A 1 289 ? 47.506 2.708 -59.251 1.00 97.38 289 THR A C 1
ATOM 2246 O O . THR A 1 289 ? 48.500 2.894 -59.944 1.00 97.38 289 THR A O 1
ATOM 2249 N N . GLU A 1 290 ? 46.536 1.861 -59.606 1.00 96.94 290 GLU A N 1
ATOM 2250 C CA . GLU A 1 290 ? 46.568 1.088 -60.856 1.00 96.94 290 GLU A CA 1
ATOM 2251 C C . GLU A 1 290 ? 46.552 2.004 -62.081 1.00 96.94 290 GLU A C 1
ATOM 2253 O O . GLU A 1 290 ? 47.412 1.885 -62.951 1.00 96.94 290 GLU A O 1
ATOM 2258 N N . HIS A 1 291 ? 45.661 2.999 -62.100 1.00 97.44 291 HIS A N 1
ATOM 2259 C CA . HIS A 1 291 ? 45.617 3.978 -63.183 1.00 97.44 291 HIS A CA 1
ATOM 2260 C C . HIS A 1 291 ? 46.938 4.754 -63.320 1.00 97.44 291 HIS A C 1
ATOM 2262 O O . HIS A 1 291 ? 47.441 4.937 -64.427 1.00 97.44 291 HIS A O 1
ATOM 2268 N N . ALA A 1 292 ? 47.547 5.172 -62.203 1.00 96.94 292 ALA A N 1
ATOM 2269 C CA . ALA A 1 292 ? 48.855 5.828 -62.218 1.00 96.94 292 ALA A CA 1
ATOM 2270 C C . ALA A 1 292 ? 49.963 4.907 -62.760 1.00 96.94 292 ALA A C 1
ATOM 2272 O O . ALA A 1 292 ? 50.821 5.356 -63.521 1.00 96.94 292 ALA A O 1
ATOM 2273 N N . VAL A 1 293 ? 49.937 3.618 -62.409 1.00 97.75 293 VAL A N 1
ATOM 2274 C CA . VAL A 1 293 ? 50.865 2.614 -62.946 1.00 97.75 293 VAL A CA 1
ATOM 2275 C C . VAL A 1 293 ? 50.685 2.452 -64.457 1.00 97.75 293 VAL A C 1
ATOM 2277 O O . VAL A 1 293 ? 51.680 2.398 -65.178 1.00 97.75 293 VAL A O 1
ATOM 2280 N N . ASP A 1 294 ? 49.454 2.428 -64.962 1.00 97.38 294 ASP A N 1
ATOM 2281 C CA . ASP A 1 294 ? 49.189 2.320 -66.400 1.00 97.38 294 ASP A CA 1
ATOM 2282 C C . ASP A 1 294 ? 49.615 3.577 -67.173 1.00 97.38 294 ASP A C 1
ATOM 2284 O O . ASP A 1 294 ? 50.188 3.472 -68.262 1.00 97.38 294 ASP A O 1
ATOM 2288 N N . LEU A 1 295 ? 49.448 4.769 -66.591 1.00 97.50 295 LEU A N 1
ATOM 2289 C CA . LEU A 1 295 ? 50.000 6.013 -67.142 1.00 97.50 295 LEU A CA 1
ATOM 2290 C C . LEU A 1 295 ? 51.536 5.985 -67.204 1.00 97.50 295 LEU A C 1
ATOM 2292 O O . LEU A 1 295 ? 52.130 6.393 -68.200 1.00 97.50 295 LEU A O 1
ATOM 2296 N N . LEU A 1 296 ? 52.202 5.457 -66.174 1.00 97.25 296 LEU A N 1
ATOM 2297 C CA . LEU A 1 296 ? 53.660 5.304 -66.181 1.00 97.25 296 LEU A CA 1
ATOM 2298 C C . LEU A 1 296 ? 54.123 4.272 -67.214 1.00 97.25 296 LEU A C 1
ATOM 2300 O O . LEU A 1 296 ? 55.094 4.516 -67.932 1.00 97.25 296 LEU A O 1
ATOM 2304 N N . LYS A 1 297 ? 53.419 3.140 -67.335 1.00 97.31 297 LYS A N 1
ATOM 2305 C CA . LYS A 1 297 ? 53.698 2.131 -68.365 1.00 97.31 297 LYS A CA 1
ATOM 2306 C C . LYS A 1 297 ? 53.540 2.722 -69.761 1.00 97.31 297 LYS A C 1
ATOM 2308 O O . LYS A 1 297 ? 54.442 2.560 -70.577 1.00 97.31 297 LYS A O 1
ATOM 2313 N N . THR A 1 298 ? 52.434 3.401 -70.051 1.00 96.94 298 THR A N 1
ATOM 2314 C CA . THR A 1 298 ? 52.199 4.016 -71.370 1.00 96.94 298 THR A CA 1
ATOM 2315 C C . THR A 1 298 ? 53.254 5.072 -71.688 1.00 96.94 298 THR A C 1
ATOM 2317 O O . THR A 1 298 ? 53.859 5.012 -72.755 1.00 96.94 298 THR A O 1
ATOM 2320 N N . ALA A 1 299 ? 53.582 5.958 -70.742 1.00 95.75 299 ALA A N 1
ATOM 2321 C CA . ALA A 1 299 ? 54.657 6.937 -70.904 1.00 95.75 299 ALA A CA 1
ATOM 2322 C C . ALA A 1 299 ? 56.026 6.282 -71.177 1.00 95.75 299 ALA A C 1
ATOM 2324 O O . ALA A 1 299 ? 56.784 6.756 -72.027 1.00 95.75 299 ALA A O 1
ATOM 2325 N N . PHE A 1 300 ? 56.340 5.176 -70.494 1.00 96.81 300 PHE A N 1
ATOM 2326 C CA . PHE A 1 300 ? 57.565 4.408 -70.719 1.00 96.81 300 PHE A CA 1
ATOM 2327 C C . PHE A 1 300 ? 57.621 3.804 -72.130 1.00 96.81 300 PHE A C 1
ATOM 2329 O O . PHE A 1 300 ? 58.637 3.937 -72.814 1.00 96.81 300 PHE A O 1
ATOM 2336 N N . HIS A 1 301 ? 56.528 3.189 -72.592 1.00 96.50 301 HIS A N 1
ATOM 2337 C CA . HIS A 1 301 ? 56.452 2.621 -73.941 1.00 96.50 301 HIS A CA 1
ATOM 2338 C C . HIS A 1 301 ? 56.554 3.707 -75.021 1.00 96.50 301 HIS A C 1
ATOM 2340 O O . HIS A 1 301 ? 57.306 3.529 -75.977 1.00 96.50 301 HIS A O 1
ATOM 2346 N N . SER A 1 302 ? 55.891 4.855 -74.843 1.00 95.06 302 SER A N 1
ATOM 2347 C CA . SER A 1 302 ? 56.003 5.994 -75.763 1.00 95.06 302 SER A CA 1
ATOM 2348 C C . SER A 1 302 ? 57.434 6.525 -75.856 1.00 95.06 302 SER A C 1
ATOM 2350 O O . SER A 1 302 ? 57.919 6.777 -76.955 1.00 95.06 302 SER A O 1
ATOM 2352 N N . ARG A 1 303 ? 58.150 6.633 -74.726 1.00 94.81 303 ARG A N 1
ATOM 2353 C CA . ARG A 1 303 ? 59.557 7.068 -74.714 1.00 94.81 303 ARG A CA 1
ATOM 2354 C C . ARG A 1 303 ? 60.475 6.074 -75.429 1.00 94.81 303 ARG A C 1
ATOM 2356 O O . ARG A 1 303 ? 61.392 6.494 -76.127 1.00 94.81 303 ARG A O 1
ATOM 2363 N N . LYS A 1 304 ? 60.228 4.771 -75.265 1.00 93.88 304 LYS A N 1
ATOM 2364 C CA . LYS A 1 304 ? 60.981 3.719 -75.961 1.00 93.88 304 LYS A CA 1
ATOM 2365 C C . LYS A 1 304 ? 60.730 3.729 -77.471 1.00 93.88 304 LYS A C 1
ATOM 2367 O O . LYS A 1 304 ? 61.644 3.423 -78.214 1.00 93.88 304 LYS A O 1
ATOM 2372 N N . ALA A 1 305 ? 59.520 4.066 -77.917 1.00 91.19 305 ALA A N 1
ATOM 2373 C CA . ALA A 1 305 ? 59.196 4.167 -79.341 1.00 91.19 305 ALA A CA 1
ATOM 2374 C C . ALA A 1 305 ? 59.796 5.416 -80.016 1.00 91.19 305 ALA A C 1
ATOM 2376 O O . ALA A 1 305 ? 59.998 5.414 -81.224 1.00 91.19 305 ALA A O 1
ATOM 2377 N N . SER A 1 306 ? 60.053 6.483 -79.251 1.00 90.56 306 SER A N 1
ATOM 2378 C CA . SER A 1 306 ? 60.671 7.720 -79.753 1.00 90.56 306 SER A CA 1
ATOM 2379 C C . SER A 1 306 ? 62.205 7.713 -79.777 1.00 90.56 306 SER A C 1
ATOM 2381 O O . SER A 1 306 ? 62.790 8.672 -80.276 1.00 90.56 306 SER A O 1
ATOM 2383 N N . ALA A 1 307 ? 62.839 6.701 -79.179 1.00 78.19 307 ALA A N 1
ATOM 2384 C CA . ALA A 1 307 ? 64.291 6.539 -79.105 1.00 78.19 307 ALA A CA 1
ATOM 2385 C C . ALA A 1 307 ? 64.763 5.515 -80.141 1.00 78.19 307 ALA A C 1
ATOM 2387 O O . ALA A 1 307 ? 65.829 5.758 -80.743 1.00 78.19 307 ALA A O 1
#

Radius of gyration: 51.6 Å; Cα contacts (8 Å, |Δi|>4): 1; chains: 1; bounding box: 111×96×164 Å

Foldseek 3Di:
DDDDDDDDDDDDDDDDDDDDDDDDDDDDDDDDDPDDDDDDDDDDDDDDDDDDDDDDDDPDDDDDDDDDDPPDDDDPVVPPPPDDDDDDDDDDDDDDDDDPPPPPPVPPPDPPPCDVVNVVVVVVVVVVVVVVVVVVVVVVVVVVVVVVVVVVVVVVVVVVVPPDVVPPPPPPPPDDPDCPPVVVVVVVVVVVVVVVVVVVVVVVVVVVVVVVVVVVVVVVVVVVVVVVVVVVVVVVVVVVVVVVVVVVVVVVVVVVVVVVVVVVVVVVVVVVVVVVVVVVVVVVVVVVVVVVVVVVVVVVVVVVVVD